Protein AF-A0A7K3A7A8-F1 (afdb_monomer_lite)

Structure (mmCIF, N/CA/C/O backbone):
data_AF-A0A7K3A7A8-F1
#
_entry.id   AF-A0A7K3A7A8-F1
#
loop_
_atom_site.group_PDB
_atom_site.id
_atom_site.type_symbol
_atom_site.label_atom_id
_atom_site.label_alt_id
_atom_site.label_comp_id
_atom_site.label_asym_id
_atom_site.label_entity_id
_atom_site.label_seq_id
_atom_site.pdbx_PDB_ins_code
_atom_site.Cartn_x
_atom_site.Cartn_y
_atom_site.Cartn_z
_atom_site.occupancy
_atom_site.B_iso_or_equiv
_atom_site.auth_seq_id
_atom_site.auth_comp_id
_atom_site.auth_asym_id
_atom_site.auth_atom_id
_atom_site.pdbx_PDB_model_num
ATOM 1 N N . MET A 1 1 ? 3.157 -10.653 17.074 1.00 52.12 1 MET A N 1
ATOM 2 C CA . MET A 1 1 ? 1.978 -11.209 17.778 1.00 52.12 1 MET A CA 1
ATOM 3 C C . MET A 1 1 ? 0.793 -10.351 17.377 1.00 52.12 1 MET A C 1
ATOM 5 O O . MET A 1 1 ? 0.991 -9.150 17.259 1.00 52.12 1 MET A O 1
ATOM 9 N N . ILE A 1 2 ? -0.364 -10.934 17.072 1.00 66.00 2 ILE A N 1
ATOM 10 C CA . ILE A 1 2 ? -1.489 -10.171 16.518 1.00 66.00 2 ILE A CA 1
ATOM 11 C C . ILE A 1 2 ? -2.223 -9.466 17.666 1.00 66.00 2 ILE A C 1
ATOM 13 O O . ILE A 1 2 ? -2.722 -10.133 18.568 1.00 66.00 2 ILE A O 1
ATOM 17 N N . GLU A 1 3 ? -2.231 -8.133 17.644 1.00 82.56 3 GLU A N 1
ATOM 18 C CA . GLU A 1 3 ? -2.955 -7.289 18.602 1.00 82.56 3 GLU A CA 1
ATOM 19 C C . GLU A 1 3 ? -4.467 -7.413 18.335 1.00 82.56 3 GLU A C 1
ATOM 21 O O . GLU A 1 3 ? -4.912 -7.191 17.205 1.00 82.56 3 GLU A O 1
ATOM 26 N N . LEU A 1 4 ? -5.249 -7.811 19.347 1.00 94.31 4 LEU A N 1
ATOM 27 C CA . LEU A 1 4 ? -6.712 -7.835 19.278 1.00 94.31 4 LEU A CA 1
ATOM 28 C C . LEU A 1 4 ? -7.270 -6.597 19.966 1.00 94.31 4 LEU A C 1
ATOM 30 O O . LEU A 1 4 ? -6.856 -6.257 21.073 1.00 94.31 4 LEU A O 1
ATOM 34 N N . LEU A 1 5 ? -8.229 -5.948 19.318 1.00 96.25 5 LEU A N 1
ATOM 35 C CA . LEU A 1 5 ? -8.792 -4.689 19.780 1.00 96.25 5 LEU A CA 1
ATOM 36 C C . LEU A 1 5 ? -10.313 -4.799 19.908 1.00 96.25 5 LEU A C 1
ATOM 38 O O . LEU A 1 5 ? -10.965 -5.431 19.079 1.00 96.25 5 LEU A O 1
ATOM 42 N N . HIS A 1 6 ? -10.889 -4.177 20.932 1.00 96.25 6 HIS A N 1
ATOM 43 C CA . HIS A 1 6 ? -12.340 -4.027 21.082 1.00 96.25 6 HIS A CA 1
ATOM 44 C C . HIS A 1 6 ? -12.687 -2.572 21.394 1.00 96.25 6 HIS A C 1
ATOM 46 O O . HIS A 1 6 ? -12.107 -1.989 22.307 1.00 96.25 6 HIS A O 1
ATOM 52 N N . ILE A 1 7 ? -13.620 -1.982 20.645 1.00 95.19 7 ILE A N 1
ATOM 53 C CA . ILE A 1 7 ? -14.083 -0.606 20.859 1.00 95.19 7 ILE A CA 1
ATOM 54 C C . ILE A 1 7 ? -15.443 -0.596 21.563 1.00 95.19 7 ILE A C 1
ATOM 56 O O . ILE A 1 7 ? -16.393 -1.237 21.112 1.00 95.19 7 ILE A O 1
ATOM 60 N N . THR A 1 8 ? -15.538 0.167 22.650 1.00 95.62 8 THR A N 1
ATOM 61 C CA . THR A 1 8 ? -16.733 0.261 23.503 1.00 95.62 8 THR A CA 1
ATOM 62 C C . THR A 1 8 ? -16.897 1.658 24.086 1.00 95.62 8 THR A C 1
ATOM 64 O O . THR A 1 8 ? -15.925 2.409 24.194 1.00 95.62 8 THR A O 1
ATOM 67 N N . GLU A 1 9 ? -18.102 1.987 24.550 1.00 94.75 9 GLU A N 1
ATOM 68 C CA . GLU A 1 9 ? -18.303 3.091 25.481 1.00 94.75 9 GLU A CA 1
ATOM 69 C C . GLU A 1 9 ? -17.488 2.889 26.772 1.00 94.75 9 GLU A C 1
ATOM 71 O O . GLU A 1 9 ? -17.462 1.800 27.355 1.00 94.75 9 GLU A O 1
ATOM 76 N N . ARG A 1 10 ? -16.855 3.964 27.247 1.00 94.12 10 ARG A N 1
ATOM 77 C CA . ARG A 1 10 ? -16.072 4.030 28.485 1.00 94.12 10 ARG A CA 1
ATOM 78 C C . ARG A 1 10 ? -16.881 3.586 29.695 1.00 94.12 10 ARG A C 1
ATOM 80 O O . ARG A 1 10 ? -16.380 2.817 30.502 1.00 94.12 10 ARG A O 1
ATOM 87 N N . SER A 1 11 ? -18.133 4.023 29.795 1.00 94.38 11 SER A N 1
ATOM 88 C CA . SER A 1 11 ? -19.020 3.672 30.910 1.00 94.38 11 SER A CA 1
ATOM 89 C C . SER A 1 11 ? -19.286 2.165 31.001 1.00 94.38 11 SER A C 1
ATOM 91 O O . SER A 1 11 ? -19.404 1.617 32.100 1.00 94.38 11 SER A O 1
ATOM 93 N N . LEU A 1 12 ? -19.343 1.471 29.858 1.00 95.81 12 LEU A N 1
ATOM 94 C CA . LEU A 1 12 ? -19.470 0.013 29.814 1.00 95.81 12 LEU A CA 1
ATOM 95 C C . LEU A 1 12 ? -18.172 -0.667 30.248 1.00 95.81 12 LEU A C 1
ATOM 97 O O . LEU A 1 12 ? -18.226 -1.670 30.958 1.00 95.81 12 LEU A O 1
ATOM 101 N N . TRP A 1 13 ? -17.017 -0.116 29.866 1.00 96.56 13 TRP A N 1
ATOM 102 C CA . TRP A 1 13 ? -15.729 -0.620 30.338 1.00 96.56 13 TRP A CA 1
ATOM 103 C C . TRP A 1 13 ? -15.561 -0.447 31.853 1.00 96.56 13 TRP A C 1
ATOM 105 O O . TRP A 1 13 ? -15.279 -1.421 32.539 1.00 96.56 13 TRP A O 1
ATOM 115 N N . GLU A 1 14 ? -15.830 0.740 32.395 1.00 95.25 14 GLU A N 1
ATOM 116 C CA . GLU A 1 14 ? -15.760 1.009 33.841 1.00 95.25 14 GLU A CA 1
ATOM 117 C C . GLU A 1 14 ? -16.701 0.085 34.638 1.00 95.25 14 GLU A C 1
ATOM 119 O O . GLU A 1 14 ? -16.358 -0.414 35.711 1.00 95.25 14 GLU A O 1
ATOM 124 N N . SER A 1 15 ? -17.880 -0.216 34.081 1.00 94.62 15 SER A N 1
ATOM 125 C CA . SER A 1 15 ? -18.812 -1.191 34.665 1.00 94.62 15 SER A CA 1
ATOM 126 C C . SER A 1 15 ? -18.251 -2.618 34.637 1.00 94.62 15 SER A C 1
ATOM 128 O O . SER A 1 15 ? -18.420 -3.374 35.596 1.00 94.62 15 SER A O 1
ATOM 130 N N . ALA A 1 16 ? -17.567 -2.996 33.554 1.00 95.81 16 ALA A N 1
ATOM 131 C CA . ALA A 1 16 ? -16.919 -4.295 33.433 1.00 95.81 16 ALA A CA 1
ATOM 132 C C . ALA A 1 16 ? -15.730 -4.441 34.386 1.00 95.81 16 ALA A C 1
ATOM 134 O O . ALA A 1 16 ? -15.577 -5.508 34.976 1.00 95.81 16 ALA A O 1
ATOM 135 N N . GLU A 1 17 ? -14.938 -3.386 34.603 1.00 95.69 17 GLU A N 1
ATOM 136 C CA . GLU A 1 17 ? -13.848 -3.379 35.589 1.00 95.69 17 GLU A CA 1
ATOM 137 C C . GLU A 1 17 ? -14.359 -3.721 36.991 1.00 95.69 17 GLU A C 1
ATOM 139 O O . GLU A 1 17 ? -13.764 -4.550 37.681 1.00 95.69 17 GLU A O 1
ATOM 144 N N . ALA A 1 18 ? -15.510 -3.166 37.381 1.00 92.31 18 ALA A N 1
ATOM 145 C CA . ALA A 1 18 ? -16.154 -3.495 38.650 1.00 92.31 18 ALA A CA 1
ATOM 146 C C . ALA A 1 18 ? -16.687 -4.943 38.701 1.00 92.31 18 ALA A C 1
ATOM 148 O O . ALA A 1 18 ? -16.687 -5.563 39.765 1.00 92.31 18 ALA A O 1
ATOM 149 N N . ALA A 1 19 ? -17.136 -5.490 37.567 1.00 94.12 19 ALA A N 1
ATOM 150 C CA . ALA A 1 19 ? -17.685 -6.845 37.463 1.00 94.12 19 ALA A CA 1
ATOM 151 C C . ALA A 1 19 ? -16.623 -7.942 37.223 1.00 94.12 19 ALA A C 1
ATOM 153 O O . ALA A 1 19 ? -16.925 -9.129 37.341 1.00 94.12 19 ALA A O 1
ATOM 154 N N . GLY A 1 20 ? -15.398 -7.569 36.844 1.00 95.56 20 GLY A N 1
ATOM 155 C CA . GLY A 1 20 ? -14.305 -8.473 36.467 1.00 95.56 20 GLY A CA 1
ATOM 156 C C . GLY A 1 20 ? -14.408 -9.071 35.055 1.00 95.56 20 GLY A C 1
ATOM 157 O O . GLY A 1 20 ? -13.450 -9.684 34.579 1.00 95.56 20 GLY A O 1
ATOM 158 N N . THR A 1 21 ? -15.532 -8.882 34.358 1.00 95.88 21 THR A N 1
ATOM 159 C CA . THR A 1 21 ? -15.747 -9.364 32.985 1.00 95.88 21 THR A CA 1
ATOM 160 C C . THR A 1 21 ? -16.565 -8.370 32.165 1.00 95.88 21 THR A C 1
ATOM 162 O O . THR A 1 21 ? -17.446 -7.690 32.689 1.00 95.88 21 THR A O 1
ATOM 165 N N . TYR A 1 22 ? -16.290 -8.309 30.863 1.00 96.56 22 TYR A N 1
ATOM 166 C CA . TYR A 1 22 ? -17.012 -7.506 29.882 1.00 96.56 22 TYR A CA 1
ATOM 167 C C . TYR A 1 22 ? -17.886 -8.416 29.004 1.00 96.56 22 TYR A C 1
ATOM 169 O O . TYR A 1 22 ? -17.403 -9.395 28.432 1.00 96.56 22 TYR A O 1
ATOM 177 N N . ALA A 1 23 ? -19.182 -8.106 28.906 1.00 94.62 23 ALA A N 1
ATOM 178 C CA . ALA A 1 23 ? -20.192 -8.992 28.311 1.00 94.62 23 ALA A CA 1
ATOM 179 C C . ALA A 1 23 ? -21.044 -8.325 27.216 1.00 94.62 23 ALA A C 1
ATOM 181 O O . ALA A 1 23 ? -22.148 -8.789 26.922 1.00 94.62 23 ALA A O 1
ATOM 182 N N . MET A 1 24 ? -20.556 -7.247 26.601 1.00 96.12 24 MET A N 1
ATOM 183 C CA . MET A 1 24 ? -21.193 -6.671 25.413 1.00 96.12 24 MET A CA 1
ATOM 184 C C . MET A 1 24 ? -20.564 -7.242 24.146 1.00 96.12 24 MET A C 1
ATOM 186 O O . MET A 1 24 ? -19.414 -7.670 24.160 1.00 96.12 24 MET A O 1
ATOM 190 N N . SER A 1 25 ? -21.326 -7.265 23.056 1.00 92.31 25 SER A N 1
ATOM 191 C CA . SER A 1 25 ? -20.865 -7.780 21.767 1.00 92.31 25 SER A CA 1
ATOM 192 C C . SER A 1 25 ? -20.468 -6.660 20.811 1.00 92.31 25 SER A C 1
ATOM 194 O O . SER A 1 25 ? -19.320 -6.575 20.377 1.00 92.31 25 SER A O 1
ATOM 196 N N . THR A 1 26 ? -21.434 -5.793 20.522 1.00 89.94 26 THR A N 1
ATOM 197 C CA . THR A 1 26 ? -21.336 -4.594 19.685 1.00 89.94 26 THR A CA 1
ATOM 198 C C . THR A 1 26 ? -22.162 -3.492 20.347 1.00 89.94 26 THR A C 1
ATOM 200 O O . THR A 1 26 ? -22.896 -3.768 21.301 1.00 89.94 26 THR A O 1
ATOM 203 N N . ARG A 1 27 ? -22.127 -2.259 19.824 1.00 91.81 27 ARG A N 1
ATOM 204 C CA . ARG A 1 27 ? -22.924 -1.155 20.381 1.00 91.81 27 ARG A CA 1
ATOM 205 C C . ARG A 1 27 ? -24.394 -1.554 20.559 1.00 91.81 27 ARG A C 1
ATOM 207 O O . ARG A 1 27 ? -25.046 -1.994 19.612 1.00 91.81 27 ARG A O 1
ATOM 214 N N . GLY A 1 28 ? -24.894 -1.430 21.788 1.00 91.38 28 GLY A N 1
ATOM 215 C CA . GLY A 1 28 ? -26.284 -1.726 22.147 1.00 91.38 28 GLY A CA 1
ATOM 216 C C . GLY A 1 28 ? -26.698 -3.204 22.133 1.00 91.38 28 GLY A C 1
ATOM 217 O O . GLY A 1 28 ? -27.883 -3.467 22.304 1.00 91.38 28 GLY A O 1
ATOM 218 N N . LYS A 1 29 ? -25.776 -4.160 21.938 1.00 94.44 29 LYS A N 1
ATOM 219 C CA . LYS A 1 29 ? -26.072 -5.603 21.978 1.00 94.44 29 LYS A CA 1
ATOM 220 C C . LYS A 1 29 ? -25.145 -6.345 22.926 1.00 94.44 29 LYS A C 1
ATOM 222 O O . LYS A 1 29 ? -23.930 -6.150 22.920 1.00 94.44 29 LYS A O 1
ATOM 227 N N . THR A 1 30 ? -25.715 -7.247 23.705 1.00 96.12 30 THR A N 1
ATOM 228 C CA . THR A 1 30 ? -24.992 -8.083 24.665 1.00 96.12 30 THR A CA 1
ATOM 229 C C . THR A 1 30 ? -24.383 -9.322 24.006 1.00 96.12 30 THR A C 1
ATOM 231 O O . THR A 1 30 ? -24.806 -9.768 22.936 1.00 96.12 30 THR A O 1
ATOM 234 N N . LEU A 1 31 ? -23.411 -9.932 24.685 1.00 94.75 31 LEU A N 1
ATOM 235 C CA . LEU A 1 31 ? -22.867 -11.243 24.332 1.00 94.75 31 LEU A CA 1
ATOM 236 C C . LEU A 1 31 ? -23.966 -12.312 24.249 1.00 94.75 31 LEU A C 1
ATOM 238 O O . LEU A 1 31 ? -23.903 -13.180 23.388 1.00 94.75 31 LEU A O 1
ATOM 242 N N . GLN A 1 32 ? -24.981 -12.250 25.113 1.00 94.69 32 GLN A N 1
ATOM 243 C CA . GLN A 1 32 ? -26.072 -13.226 25.120 1.00 94.69 32 GLN A CA 1
ATOM 244 C C . GLN A 1 32 ? -26.948 -13.134 23.862 1.00 94.69 32 GLN A C 1
ATOM 246 O O . GLN A 1 32 ? -27.440 -14.153 23.385 1.00 94.69 32 GLN A O 1
ATOM 251 N N . GLU A 1 33 ? -27.127 -11.932 23.315 1.00 94.81 33 GLU A N 1
ATOM 252 C CA . GLU A 1 33 ? -27.936 -11.709 22.113 1.00 94.81 33 GLU A CA 1
ATOM 253 C C . GLU A 1 33 ? -27.207 -12.096 20.821 1.00 94.81 33 GLU A C 1
ATOM 255 O O . GLU A 1 33 ? -27.851 -12.524 19.866 1.00 94.81 33 GLU A O 1
ATOM 260 N N . VAL A 1 34 ? -25.879 -11.935 20.774 1.00 94.25 34 VAL A N 1
ATOM 261 C CA . VAL A 1 34 ? -25.078 -12.145 19.552 1.00 94.25 34 VAL A CA 1
ATOM 262 C C . VAL A 1 34 ? -24.328 -13.481 19.554 1.00 94.25 34 VAL A C 1
ATOM 264 O O . VAL A 1 34 ? -24.140 -14.085 18.502 1.00 94.25 34 VAL A O 1
ATOM 267 N N . GLY A 1 35 ? -23.912 -13.966 20.725 1.00 94.38 35 GLY A N 1
ATOM 268 C CA . GLY A 1 35 ? -23.165 -15.215 20.909 1.00 94.38 35 GLY A CA 1
ATOM 269 C C . GLY A 1 35 ? -21.639 -15.066 20.957 1.00 94.38 35 GLY A C 1
ATOM 270 O O . GLY A 1 35 ? -20.956 -16.019 21.330 1.00 94.38 35 GLY A O 1
ATOM 271 N N . PHE A 1 36 ? -21.095 -13.890 20.632 1.00 95.00 36 PHE A N 1
ATOM 272 C CA . PHE A 1 36 ? -19.662 -13.581 20.734 1.0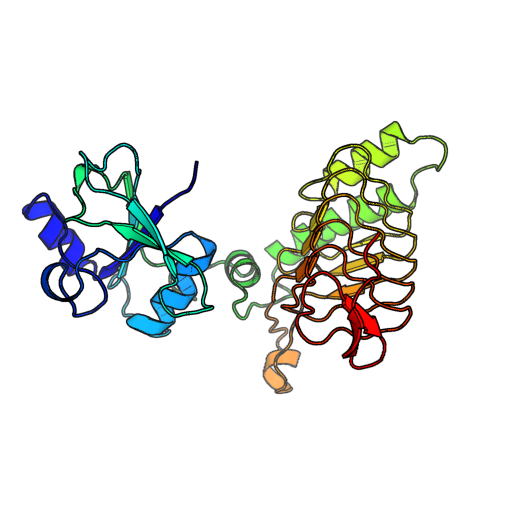0 95.00 36 PHE A CA 1
ATOM 273 C C . PHE A 1 36 ? -19.407 -12.092 21.017 1.00 95.00 36 PHE A C 1
ATOM 275 O O . PHE A 1 36 ? -20.269 -11.259 20.746 1.00 95.00 36 PHE A O 1
ATOM 282 N N . VAL A 1 37 ? -18.220 -11.743 21.523 1.00 95.44 37 VAL A N 1
ATOM 283 C CA . VAL A 1 37 ? -17.711 -10.360 21.564 1.00 95.44 37 VAL A CA 1
ATOM 284 C C . VAL A 1 37 ? -16.971 -10.066 20.267 1.00 95.44 37 VAL A C 1
ATOM 286 O O . VAL A 1 37 ? -16.082 -10.829 19.879 1.00 95.44 37 VAL A O 1
ATOM 289 N N . HIS A 1 38 ? -17.347 -8.988 19.578 1.00 94.94 38 HIS A N 1
ATOM 290 C CA . HIS A 1 38 ? -16.720 -8.628 18.312 1.00 94.94 38 HIS A CA 1
ATOM 291 C C . HIS A 1 38 ? -15.409 -7.881 18.552 1.00 94.94 38 HIS A C 1
ATOM 293 O O . HIS A 1 38 ? -15.393 -6.860 19.234 1.00 94.94 38 HIS A O 1
ATOM 299 N N . CYS A 1 39 ? -14.315 -8.362 17.976 1.00 95.62 39 CYS A N 1
ATOM 300 C CA . CYS A 1 39 ? -13.019 -7.702 18.019 1.00 95.62 39 CYS A CA 1
ATOM 301 C C . CYS A 1 39 ? -12.556 -7.311 16.620 1.00 95.62 39 CYS A C 1
ATOM 303 O O . CYS A 1 39 ? -13.146 -7.661 15.603 1.00 95.62 39 CYS A O 1
ATOM 305 N N . SER A 1 40 ? -11.463 -6.566 16.576 1.00 94.81 40 SER A N 1
ATOM 306 C CA . SER A 1 40 ? -10.876 -6.035 15.359 1.00 94.81 40 SER A CA 1
ATOM 307 C C . SER A 1 40 ? -9.358 -6.147 15.419 1.00 94.81 40 SER A C 1
ATOM 309 O O . SER A 1 40 ? -8.753 -6.060 16.489 1.00 94.81 40 SER A O 1
ATOM 311 N N . PHE A 1 41 ? -8.732 -6.305 14.259 1.00 91.56 41 PHE A N 1
ATOM 312 C CA . PHE A 1 41 ? -7.313 -6.004 14.090 1.00 91.56 41 PHE A CA 1
ATOM 313 C C . PHE A 1 41 ? -7.095 -4.485 13.977 1.00 91.56 41 PHE A C 1
ATOM 315 O O . PHE A 1 41 ? -8.041 -3.765 13.652 1.00 91.56 41 PHE A O 1
ATOM 322 N N . PRO A 1 42 ? -5.864 -3.970 14.168 1.00 85.94 42 PRO A N 1
ATOM 323 C CA . PRO A 1 42 ? -5.583 -2.530 14.106 1.00 85.94 42 PRO A CA 1
ATOM 324 C C . PRO A 1 42 ? -6.136 -1.803 12.872 1.00 85.94 42 PRO A C 1
ATOM 326 O O . PRO A 1 42 ? -6.711 -0.727 13.005 1.00 85.94 42 PRO A O 1
ATOM 329 N N . HIS A 1 43 ? -6.046 -2.411 11.686 1.00 79.38 43 HIS A N 1
ATOM 330 C CA . HIS A 1 43 ? -6.547 -1.823 10.437 1.00 79.38 43 HIS A CA 1
ATOM 331 C C . HIS A 1 43 ? -8.085 -1.800 10.322 1.00 79.38 43 HIS A C 1
ATOM 333 O O . HIS A 1 43 ? -8.619 -1.057 9.507 1.00 79.38 43 HIS A O 1
ATOM 339 N N . GLN A 1 44 ? -8.797 -2.584 11.138 1.00 87.44 44 GLN A N 1
ATOM 340 C CA . GLN A 1 44 ? -10.253 -2.763 11.067 1.00 87.44 44 GLN A CA 1
ATOM 341 C C . GLN A 1 44 ? -11.027 -1.822 11.992 1.00 87.44 44 GLN A C 1
ATOM 343 O O . GLN A 1 44 ? -12.146 -1.418 11.676 1.00 87.44 44 GLN A O 1
ATOM 348 N N . VAL A 1 45 ? -10.443 -1.472 13.145 1.00 88.50 45 VAL A N 1
ATOM 349 C CA . VAL A 1 45 ? -11.147 -0.781 14.240 1.00 88.50 45 VAL A CA 1
ATOM 350 C C . VAL A 1 45 ? -11.844 0.492 13.767 1.00 88.50 45 VAL A C 1
ATOM 352 O O . VAL A 1 45 ? -12.946 0.785 14.218 1.00 88.50 45 VAL A O 1
ATOM 355 N N . ARG A 1 46 ? -11.226 1.259 12.861 1.00 81.50 46 ARG A N 1
ATOM 356 C CA . ARG A 1 46 ? -11.781 2.538 12.400 1.00 81.50 46 ARG A CA 1
ATOM 357 C C . ARG A 1 46 ? -13.099 2.366 11.652 1.00 81.50 46 ARG A C 1
ATOM 359 O O . ARG A 1 46 ? -14.066 3.036 12.000 1.00 81.50 46 ARG A O 1
ATOM 366 N N . ALA A 1 47 ? -13.151 1.449 10.688 1.00 81.06 47 ALA A N 1
ATOM 367 C CA . ALA A 1 47 ? -14.372 1.177 9.937 1.00 81.06 47 ALA A CA 1
ATOM 368 C C . ALA A 1 47 ? -15.498 0.687 10.864 1.00 81.06 47 ALA A C 1
ATOM 370 O O . ALA A 1 47 ? -16.647 1.105 10.728 1.00 81.06 47 ALA A O 1
ATOM 371 N N . VAL A 1 48 ? -15.161 -0.141 11.860 1.00 87.88 48 VAL A N 1
ATOM 372 C CA . VAL A 1 48 ? -16.112 -0.609 12.884 1.00 87.88 48 VAL A CA 1
ATOM 373 C C . VAL A 1 48 ? -16.592 0.544 13.769 1.00 87.88 48 VAL A C 1
ATOM 375 O O . VAL A 1 48 ? -17.784 0.644 14.059 1.00 87.88 48 VAL A O 1
ATOM 378 N N . ALA A 1 49 ? -15.684 1.434 14.176 1.00 87.75 49 ALA A N 1
ATOM 379 C CA . ALA A 1 49 ? -16.008 2.600 14.984 1.00 87.75 49 ALA A CA 1
ATOM 380 C C . ALA A 1 49 ? -16.992 3.529 14.264 1.00 87.75 49 ALA A C 1
ATOM 382 O O . ALA A 1 49 ? -18.012 3.898 14.837 1.00 87.75 49 ALA A O 1
ATOM 383 N N . GLU A 1 50 ? -16.731 3.842 12.995 1.00 84.25 50 GLU A N 1
ATOM 384 C CA . GLU A 1 50 ? -17.616 4.674 12.175 1.00 84.25 50 GLU A CA 1
ATOM 385 C C . GLU A 1 50 ? -18.984 4.021 11.965 1.00 84.25 50 GLU A C 1
ATOM 387 O O . GLU A 1 50 ? -20.011 4.691 12.075 1.00 84.25 50 GLU A O 1
ATOM 392 N N . LEU A 1 51 ? -19.010 2.707 11.722 1.00 86.25 51 LEU A N 1
ATOM 393 C CA . LEU A 1 51 ? -20.243 1.954 11.509 1.00 86.25 51 LEU A CA 1
ATOM 394 C C . LEU A 1 51 ? -21.140 1.923 12.755 1.00 86.25 51 LEU A C 1
ATOM 396 O O . LEU A 1 51 ? -22.356 2.066 12.642 1.00 86.25 51 LEU A O 1
ATOM 400 N N . LEU A 1 52 ? -20.557 1.690 13.934 1.00 88.62 52 LEU A N 1
ATOM 401 C CA . LEU A 1 52 ? -21.312 1.480 15.173 1.00 88.62 52 LEU A CA 1
ATOM 402 C C . LEU A 1 52 ? -21.533 2.772 15.963 1.00 88.62 52 LEU A C 1
ATOM 404 O O . LEU A 1 52 ? -22.584 2.951 16.584 1.00 88.62 52 LEU A O 1
ATOM 408 N N . TYR A 1 53 ? -20.545 3.663 15.963 1.00 86.56 53 TYR A N 1
ATOM 409 C CA . TYR A 1 53 ? -20.523 4.851 16.812 1.00 86.56 53 TYR A CA 1
ATOM 410 C C . TYR A 1 53 ? -20.656 6.170 16.047 1.00 86.56 53 TYR A C 1
ATOM 412 O O . TYR A 1 53 ? -20.959 7.189 16.666 1.00 86.56 53 TYR A O 1
ATOM 420 N N . GLY A 1 54 ? -20.530 6.147 14.718 1.00 81.38 54 GLY A N 1
ATOM 421 C CA . GLY A 1 54 ? -20.511 7.342 13.880 1.00 81.38 54 GLY A CA 1
ATOM 422 C C . GLY A 1 54 ? -19.120 7.973 13.788 1.00 81.38 54 GLY A C 1
ATOM 423 O O . GLY A 1 54 ? -18.136 7.456 14.313 1.00 81.38 54 GLY A O 1
ATOM 424 N N . THR A 1 55 ? -19.028 9.103 13.088 1.00 70.12 55 THR A N 1
ATOM 425 C CA . THR A 1 55 ? -17.749 9.769 12.778 1.00 70.12 55 THR A CA 1
ATOM 426 C C . THR A 1 55 ? -17.271 10.747 13.854 1.00 70.12 55 THR A C 1
ATOM 428 O O . THR A 1 55 ? -16.121 11.174 13.799 1.00 70.12 55 THR A O 1
ATOM 431 N N . ASP A 1 56 ? -18.134 11.119 14.805 1.00 68.44 56 ASP A N 1
ATOM 432 C CA . ASP A 1 56 ? -17.854 12.138 15.830 1.00 68.44 56 ASP A CA 1
ATOM 433 C C . ASP A 1 56 ? -18.486 11.767 17.191 1.00 68.44 56 ASP A C 1
ATOM 435 O O . ASP A 1 56 ? -19.486 12.359 17.605 1.00 68.44 56 ASP A O 1
ATOM 439 N N . PRO A 1 57 ? -17.986 10.710 17.861 1.00 74.75 57 PRO A N 1
ATOM 440 C CA . PRO A 1 57 ? -18.431 10.359 19.208 1.00 74.75 57 PRO A CA 1
ATOM 441 C C . PRO A 1 57 ? -18.024 11.441 20.218 1.00 74.75 57 PRO A C 1
ATOM 443 O O . PRO A 1 57 ? -17.009 12.120 20.045 1.00 74.75 57 PRO A O 1
ATOM 446 N N . ALA A 1 58 ? -18.785 11.586 21.307 1.00 73.31 58 ALA A N 1
ATOM 447 C CA . ALA A 1 58 ? -18.515 12.623 22.295 1.00 73.31 58 ALA A CA 1
ATOM 448 C C . ALA A 1 58 ? -17.125 12.431 22.948 1.00 73.31 58 ALA A C 1
ATOM 450 O O . ALA A 1 58 ? -16.664 11.297 23.129 1.00 73.31 58 ALA A O 1
ATOM 451 N N . PRO A 1 59 ? -16.428 13.516 23.342 1.00 66.00 59 PRO A N 1
ATOM 452 C CA . PRO A 1 59 ? -15.094 13.412 23.927 1.00 66.00 59 PRO A CA 1
ATOM 453 C C . PRO A 1 59 ? -15.057 12.484 25.145 1.00 66.00 59 PRO A C 1
ATOM 455 O O . PRO A 1 59 ? -15.826 12.644 26.091 1.00 66.00 59 PRO A O 1
ATOM 458 N N . GLY A 1 60 ? -14.142 11.512 25.120 1.00 74.00 60 GLY A N 1
ATOM 459 C CA . GLY A 1 60 ? -13.978 10.533 26.196 1.00 74.00 60 GLY A CA 1
ATOM 460 C C . GLY A 1 60 ? -15.062 9.451 26.262 1.00 74.00 60 GLY A C 1
ATOM 461 O O . GLY A 1 60 ? -14.943 8.570 27.114 1.00 74.00 60 GLY A O 1
ATOM 462 N N . GLU A 1 61 ? -16.060 9.477 25.369 1.00 85.88 61 GLU A N 1
ATOM 463 C CA . GLU A 1 61 ? -17.156 8.501 25.325 1.00 85.88 61 GLU A CA 1
ATOM 464 C C . GLU A 1 61 ? -16.649 7.097 25.014 1.00 85.88 61 GLU A C 1
ATOM 466 O O . GLU A 1 61 ? -17.129 6.149 25.624 1.00 85.88 61 GLU A O 1
ATOM 471 N N . LEU A 1 62 ? -15.679 6.952 24.104 1.00 91.94 62 LEU A N 1
ATOM 472 C CA . LEU A 1 62 ? -15.197 5.651 23.639 1.00 91.94 62 LEU A CA 1
ATOM 473 C C . LEU A 1 62 ? -13.779 5.336 24.122 1.00 91.94 62 LEU A C 1
ATOM 475 O O . LEU A 1 62 ? -12.915 6.211 24.253 1.00 91.94 62 LEU A O 1
ATOM 479 N N . VAL A 1 63 ? -13.532 4.045 24.325 1.00 94.25 63 VAL A N 1
ATOM 480 C CA . VAL A 1 63 ? -12.215 3.472 24.609 1.00 94.25 63 VAL A CA 1
ATOM 481 C C . VAL A 1 63 ? -11.926 2.302 23.682 1.00 94.25 63 VAL A C 1
ATOM 483 O O . VAL A 1 63 ? -12.834 1.598 23.234 1.00 94.25 63 VAL A O 1
ATOM 486 N N . LEU A 1 64 ? -10.640 2.093 23.418 1.00 94.38 64 LEU A N 1
ATOM 487 C CA . LEU A 1 64 ? -10.126 0.946 22.694 1.00 94.38 64 LEU A CA 1
ATOM 488 C C . LEU A 1 64 ? -9.378 0.031 23.665 1.00 94.38 64 LEU A C 1
ATOM 490 O O . LEU A 1 64 ? -8.346 0.405 24.223 1.00 94.38 64 LEU A O 1
ATOM 494 N N . LEU A 1 65 ? -9.921 -1.163 23.867 1.00 96.44 65 LEU A N 1
ATOM 495 C CA . LEU A 1 65 ? -9.357 -2.189 24.733 1.00 96.44 65 LEU A CA 1
ATOM 496 C C . LEU A 1 65 ? -8.334 -2.999 23.941 1.00 96.44 65 LEU A C 1
ATOM 498 O O . LEU A 1 65 ? -8.683 -3.601 22.924 1.00 96.44 65 LEU A O 1
ATOM 502 N N . VAL A 1 66 ? -7.093 -3.027 24.415 1.00 96.19 66 VAL A N 1
ATOM 503 C CA . VAL A 1 66 ? -6.021 -3.854 23.855 1.00 96.19 66 VAL A CA 1
ATOM 504 C C . VAL A 1 66 ? -6.006 -5.181 24.591 1.00 96.19 66 VAL A C 1
ATOM 506 O O . VAL A 1 66 ? -5.760 -5.225 25.796 1.00 96.19 66 VAL A O 1
ATOM 509 N N . ILE A 1 67 ? -6.296 -6.258 23.871 1.00 96.25 67 ILE A N 1
ATOM 510 C CA . ILE A 1 67 ? -6.512 -7.590 24.431 1.00 96.25 67 ILE A CA 1
ATOM 511 C C . ILE A 1 67 ? -5.289 -8.455 24.135 1.00 96.25 67 ILE A C 1
ATOM 513 O O . ILE A 1 67 ? -4.899 -8.615 22.976 1.00 96.25 67 ILE A O 1
ATOM 517 N N . ASP A 1 68 ? -4.724 -9.071 25.174 1.00 93.69 68 ASP A N 1
ATOM 518 C CA . ASP A 1 68 ? -3.724 -10.128 25.029 1.00 93.69 68 ASP A CA 1
ATOM 519 C C . ASP A 1 68 ? -4.425 -11.492 24.913 1.00 93.69 68 ASP A C 1
ATOM 521 O O . ASP A 1 68 ? -4.966 -11.990 25.909 1.00 93.69 68 ASP A O 1
ATOM 525 N N . PRO A 1 69 ? -4.385 -12.156 23.740 1.00 91.44 69 PRO A N 1
ATOM 526 C CA . PRO A 1 69 ? -5.072 -13.431 23.537 1.00 91.44 69 PRO A CA 1
ATOM 527 C C . PRO A 1 69 ? -4.613 -14.542 24.491 1.00 91.44 69 PRO A C 1
ATOM 529 O O . PRO A 1 69 ? -5.339 -15.507 24.715 1.00 91.44 69 PRO A O 1
ATOM 532 N N . ARG A 1 70 ? -3.411 -14.427 25.073 1.00 91.31 70 ARG A N 1
ATOM 533 C CA . ARG A 1 70 ? -2.847 -15.420 26.004 1.00 91.31 70 ARG A CA 1
ATOM 534 C C . ARG A 1 70 ? -3.469 -15.347 27.398 1.00 91.31 70 ARG A C 1
ATOM 536 O O . ARG A 1 70 ? -3.284 -16.270 28.184 1.00 91.31 70 ARG A O 1
ATOM 543 N N . ARG A 1 71 ? -4.176 -14.256 27.709 1.00 93.44 71 ARG A N 1
ATOM 544 C CA . ARG A 1 71 ? -4.789 -13.972 29.018 1.00 93.44 71 ARG A CA 1
ATOM 545 C C . ARG A 1 71 ? -6.309 -14.168 29.012 1.00 93.44 71 ARG A C 1
ATOM 547 O O . ARG A 1 71 ? -6.987 -13.724 29.926 1.00 93.44 71 ARG A O 1
ATOM 554 N N . LEU A 1 72 ? -6.843 -14.815 27.976 1.00 92.56 72 LEU A N 1
ATOM 555 C CA . LEU A 1 72 ? -8.279 -15.022 27.783 1.00 92.56 72 LEU A CA 1
ATOM 556 C C . LEU A 1 72 ? -8.873 -16.180 28.597 1.00 92.56 72 LEU A C 1
ATOM 558 O O . LEU A 1 72 ? -10.046 -1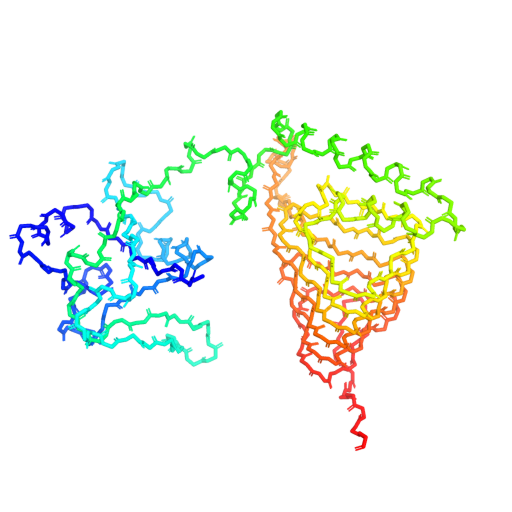6.484 28.424 1.00 92.56 72 LEU A O 1
ATOM 562 N N . ASP A 1 73 ? -8.093 -16.834 29.461 1.00 85.75 73 ASP A N 1
ATOM 563 C CA . ASP A 1 73 ? -8.569 -17.831 30.432 1.00 85.75 73 ASP A CA 1
ATOM 564 C C . ASP A 1 73 ? -9.514 -18.904 29.842 1.00 85.75 73 ASP A C 1
ATOM 566 O O . ASP A 1 73 ? -10.508 -19.305 30.443 1.00 85.75 73 ASP A O 1
ATOM 570 N N . GLY A 1 74 ? -9.197 -19.389 28.635 1.00 88.06 74 GLY A N 1
ATOM 571 C CA . GLY A 1 74 ? -9.961 -20.436 27.947 1.00 88.06 74 GLY A CA 1
ATOM 572 C C . GLY A 1 74 ? -11.116 -19.944 27.069 1.00 88.06 74 GLY A C 1
ATOM 573 O O . GLY A 1 74 ? -11.779 -20.774 26.447 1.00 88.06 74 GLY A O 1
ATOM 574 N N . VAL A 1 75 ? -11.339 -18.629 26.958 1.00 94.19 75 VAL A N 1
ATOM 575 C CA . VAL A 1 75 ? -12.302 -18.049 26.010 1.00 94.19 75 VAL A CA 1
ATOM 576 C C . VAL A 1 75 ? -11.797 -18.252 24.571 1.00 94.19 75 VAL A C 1
ATOM 578 O O . VAL A 1 75 ? -10.731 -17.737 24.220 1.00 94.19 75 VAL A O 1
ATOM 581 N N . PRO A 1 76 ? -12.525 -18.992 23.709 1.00 95.25 76 PRO A N 1
ATOM 582 C CA . PRO A 1 76 ? -12.076 -19.259 22.346 1.00 95.25 76 PRO A CA 1
ATOM 583 C C . PRO A 1 76 ? -12.128 -18.008 21.466 1.00 95.25 76 PRO A C 1
ATOM 585 O O . PRO A 1 76 ? -13.137 -17.304 21.449 1.00 95.25 76 PRO A O 1
ATOM 588 N N . VAL A 1 77 ? -11.084 -17.798 20.661 1.00 94.75 77 VAL A N 1
ATOM 589 C CA . VAL A 1 77 ? -11.045 -16.769 19.610 1.00 94.75 77 VAL A CA 1
ATOM 590 C C . VAL A 1 77 ? -11.143 -17.435 18.243 1.00 94.75 77 VAL A C 1
ATOM 592 O O . VAL A 1 77 ? -10.398 -18.376 17.964 1.00 94.75 77 VAL A O 1
ATOM 595 N N . ARG A 1 78 ? -12.026 -16.944 17.371 1.00 94.75 78 ARG A N 1
ATOM 596 C CA . ARG A 1 78 ? -12.099 -17.382 15.967 1.00 94.75 78 ARG A CA 1
ATOM 597 C C . ARG A 1 78 ? -12.069 -16.183 15.037 1.00 94.75 78 ARG A C 1
ATOM 599 O O . ARG A 1 78 ? -12.653 -15.157 15.351 1.00 94.75 78 ARG A O 1
ATOM 606 N N . VAL A 1 79 ? -11.390 -16.322 13.903 1.00 93.12 79 VAL A N 1
ATOM 607 C CA . VAL A 1 79 ? -11.321 -15.284 12.866 1.00 93.12 79 VAL A CA 1
ATOM 608 C C . VAL A 1 79 ? -12.239 -15.702 11.727 1.00 93.12 79 VAL A C 1
ATOM 610 O O . VAL A 1 79 ? -11.943 -16.665 11.018 1.00 93.12 79 VAL A O 1
ATOM 613 N N . GLU A 1 80 ? -13.371 -15.031 11.567 1.00 91.62 80 GLU A N 1
ATOM 614 C CA . GLU A 1 80 ? -14.483 -15.484 10.720 1.00 91.62 80 GLU A CA 1
ATOM 615 C C . GLU A 1 80 ? -15.073 -14.313 9.929 1.00 91.62 80 GLU A C 1
ATOM 617 O O . GLU A 1 80 ? -14.933 -13.155 10.314 1.00 91.62 80 GLU A O 1
ATOM 622 N N . GLU A 1 81 ? -15.706 -14.606 8.795 1.00 83.44 81 GLU A N 1
ATOM 623 C CA . GLU A 1 81 ? -16.396 -13.589 7.998 1.00 83.44 81 GLU A CA 1
ATOM 624 C C . GLU A 1 81 ? -17.642 -13.106 8.749 1.00 83.44 81 GLU A C 1
ATOM 626 O O . GLU A 1 81 ? -18.497 -13.909 9.121 1.00 83.44 81 GLU A O 1
ATOM 631 N N . ALA A 1 82 ? -17.765 -11.793 8.961 1.00 67.31 82 ALA A N 1
ATOM 632 C CA . ALA A 1 82 ? -18.974 -11.221 9.563 1.00 67.31 82 ALA A CA 1
ATOM 633 C C . ALA A 1 82 ? -20.184 -11.289 8.605 1.00 67.31 82 ALA A C 1
ATOM 635 O O . ALA A 1 82 ? -21.335 -11.318 9.037 1.00 67.31 82 ALA A O 1
ATOM 636 N N . VAL A 1 83 ? -19.912 -11.330 7.299 1.00 69.88 83 VAL A N 1
ATOM 637 C CA . VAL A 1 83 ? -20.870 -11.474 6.195 1.00 69.88 83 VAL A CA 1
ATOM 638 C C . VAL A 1 83 ? -20.206 -12.268 5.066 1.00 69.88 83 VAL A C 1
ATOM 640 O O . VAL A 1 83 ? -19.011 -12.070 4.850 1.00 69.88 83 VAL A O 1
ATOM 643 N N . PRO A 1 84 ? -20.938 -13.126 4.327 1.00 69.94 84 PRO A N 1
ATOM 644 C CA . PRO A 1 84 ? -20.354 -13.947 3.265 1.00 69.94 84 PRO A CA 1
ATOM 645 C C . PRO A 1 84 ? -19.586 -13.121 2.226 1.00 69.94 84 PRO A C 1
ATOM 647 O O . PRO A 1 84 ? -20.151 -12.205 1.624 1.00 69.94 84 PRO A O 1
ATOM 650 N N . GLY A 1 85 ? -18.314 -13.458 2.006 1.00 72.94 85 GLY A N 1
ATOM 651 C CA . GLY A 1 85 ? -17.423 -12.749 1.080 1.00 72.94 85 GLY A CA 1
ATOM 652 C C . GLY A 1 85 ? -16.895 -11.408 1.604 1.00 72.94 85 GLY A C 1
ATOM 653 O O . GLY A 1 85 ? -16.325 -10.636 0.835 1.00 72.94 85 GLY A O 1
ATOM 654 N N . GLY A 1 86 ? -17.112 -11.114 2.887 1.00 76.31 86 GLY A N 1
ATOM 655 C CA . GLY A 1 86 ? -16.591 -9.936 3.569 1.00 76.31 86 GLY A CA 1
ATOM 656 C C . GLY A 1 86 ? -15.237 -10.170 4.238 1.00 76.31 86 GLY A C 1
ATOM 657 O O . GLY A 1 86 ? -14.697 -11.275 4.269 1.00 76.31 86 GLY A O 1
ATOM 658 N N . GLU A 1 87 ? -14.695 -9.101 4.814 1.00 84.94 87 GLU A N 1
ATOM 659 C CA . GLU A 1 87 ? -13.483 -9.166 5.624 1.00 84.94 87 GLU A CA 1
ATOM 660 C C . GLU A 1 87 ? -13.685 -10.056 6.870 1.00 84.94 87 GLU A C 1
ATOM 662 O O . GLU A 1 87 ? -14.788 -10.155 7.421 1.00 84.94 87 GLU A O 1
ATOM 667 N N . ARG A 1 88 ? -12.615 -10.731 7.311 1.00 88.62 88 ARG A N 1
ATOM 668 C CA . ARG A 1 88 ? -12.645 -11.625 8.476 1.00 88.62 88 ARG A CA 1
ATOM 669 C C . ARG A 1 88 ? -12.272 -10.879 9.752 1.00 88.62 88 ARG A C 1
ATOM 671 O O . ARG A 1 88 ? -11.210 -10.264 9.822 1.00 88.62 88 ARG A O 1
ATOM 678 N N . PHE A 1 89 ? -13.095 -11.027 10.782 1.00 93.38 89 PHE A N 1
ATOM 679 C CA . PHE A 1 89 ? -12.931 -10.373 12.077 1.00 93.38 89 PHE A CA 1
ATOM 680 C C . PHE A 1 89 ? -12.671 -11.401 13.183 1.00 93.38 89 PHE A C 1
ATOM 682 O O . PHE A 1 89 ? -13.198 -12.517 13.123 1.00 93.38 89 PHE A O 1
ATOM 689 N N . PRO A 1 90 ? -11.854 -11.067 14.197 1.00 95.44 90 PRO A N 1
ATOM 690 C CA . PRO A 1 90 ? -11.724 -11.885 15.394 1.00 95.44 90 PRO A CA 1
ATOM 691 C C . PRO A 1 90 ? -12.973 -11.773 16.287 1.00 95.44 90 PRO A C 1
ATOM 693 O O . PRO A 1 90 ? -13.446 -10.683 16.590 1.00 95.44 90 PRO A O 1
ATOM 696 N N . HIS A 1 91 ? -13.474 -12.908 16.768 1.00 95.75 91 HIS A N 1
ATOM 697 C CA . HIS A 1 91 ? -14.621 -13.019 17.668 1.00 95.75 91 HIS A CA 1
ATOM 698 C C . HIS A 1 91 ? -14.252 -13.834 18.910 1.00 95.75 91 HIS A C 1
ATOM 700 O O . HIS A 1 91 ? -13.685 -14.924 18.779 1.00 95.75 91 HIS A O 1
ATOM 706 N N . LEU A 1 92 ? -14.600 -13.342 20.104 1.00 95.69 92 LEU A N 1
ATOM 707 C CA . LEU A 1 92 ? -14.472 -14.097 21.354 1.00 95.69 92 LEU A CA 1
ATOM 708 C C . LEU A 1 92 ? -15.783 -14.796 21.691 1.00 95.69 92 LEU A C 1
ATOM 710 O O . LEU A 1 92 ? -16.806 -14.149 21.898 1.00 95.69 92 LEU A O 1
ATOM 714 N N . TYR A 1 93 ? -15.746 -16.115 21.823 1.00 95.88 93 TYR A N 1
ATOM 715 C CA . TYR A 1 93 ? -16.913 -16.929 22.164 1.00 95.88 93 TYR A CA 1
ATOM 716 C C . TYR A 1 93 ? -17.048 -17.101 23.683 1.00 95.88 93 TYR A C 1
ATOM 718 O O . TYR A 1 93 ? -16.954 -18.204 24.221 1.00 95.88 93 TYR A O 1
ATOM 726 N N . GLY A 1 94 ? -17.223 -15.978 24.379 1.00 95.62 94 GLY A N 1
ATOM 727 C CA . GLY A 1 94 ? -17.331 -15.889 25.834 1.00 95.62 94 GLY A CA 1
ATOM 728 C C . GLY A 1 94 ? -17.131 -14.450 26.321 1.00 95.62 94 GLY A C 1
ATOM 729 O O . GLY A 1 94 ? -16.764 -13.589 25.518 1.00 95.62 94 GLY A O 1
ATOM 730 N N . PRO A 1 95 ? -17.394 -14.160 27.608 1.00 96.25 95 PRO A N 1
ATOM 731 C CA . PRO A 1 95 ? -17.161 -12.831 28.162 1.00 96.25 95 PRO A CA 1
ATOM 732 C C . PRO A 1 95 ? -15.662 -12.523 28.161 1.00 96.25 95 PRO A C 1
ATOM 734 O O . PRO A 1 95 ? -14.851 -13.405 28.431 1.00 96.25 95 PRO A O 1
ATOM 737 N N . LEU A 1 96 ? -15.293 -11.276 27.879 1.00 96.88 96 LEU A N 1
ATOM 738 C CA . LEU A 1 96 ? -13.903 -10.826 27.911 1.00 96.88 96 LEU A CA 1
ATOM 739 C C . LEU A 1 96 ? -13.469 -10.639 29.376 1.00 96.88 96 LEU A C 1
ATOM 741 O O . LEU A 1 96 ? -14.039 -9.785 30.062 1.00 96.88 96 LEU A O 1
ATOM 745 N N . PRO A 1 97 ? -12.473 -11.389 29.885 1.00 96.69 97 PRO A N 1
ATOM 746 C CA . PRO A 1 97 ? -11.929 -11.137 31.213 1.00 96.69 97 PRO A CA 1
ATOM 747 C C . PRO A 1 97 ? -11.256 -9.764 31.244 1.00 96.69 97 PRO A C 1
ATOM 749 O O . PRO A 1 97 ? -10.451 -9.452 30.367 1.00 96.69 97 PRO A O 1
ATOM 752 N N . VAL A 1 98 ? -11.527 -8.952 32.269 1.00 96.69 98 VAL A N 1
ATOM 753 C CA . VAL A 1 98 ? -10.860 -7.642 32.421 1.00 96.69 98 VAL A CA 1
ATOM 754 C C . VAL A 1 98 ? -9.345 -7.816 32.541 1.00 96.69 98 VAL A C 1
ATOM 756 O O . VAL A 1 98 ? -8.578 -7.023 32.005 1.00 96.69 98 VAL A O 1
ATOM 759 N N . SER A 1 99 ? -8.905 -8.916 33.161 1.00 95.62 99 SER A N 1
ATOM 760 C CA . SER A 1 99 ? -7.500 -9.321 33.242 1.00 95.62 99 SER A CA 1
ATOM 761 C C . SER A 1 99 ? -6.839 -9.520 31.876 1.00 95.62 99 SER A C 1
ATOM 763 O O . SER A 1 99 ? -5.616 -9.440 31.800 1.00 95.62 99 SER A O 1
ATOM 765 N N . ALA A 1 100 ? -7.595 -9.776 30.806 1.00 96.12 100 ALA A N 1
ATOM 766 C CA . ALA A 1 100 ? -7.047 -9.948 29.465 1.00 96.12 100 ALA A CA 1
ATOM 767 C C . ALA A 1 100 ? -6.747 -8.622 28.755 1.00 96.12 100 ALA A C 1
ATOM 769 O O . ALA A 1 100 ? -5.989 -8.612 27.783 1.00 96.12 100 ALA A O 1
ATOM 770 N N . VAL A 1 101 ? -7.308 -7.510 29.239 1.00 96.69 101 VAL A N 1
ATOM 771 C CA . VAL A 1 101 ? -7.057 -6.174 28.697 1.00 96.69 101 VAL A CA 1
ATOM 772 C C . VAL A 1 101 ? -5.754 -5.638 29.283 1.00 96.69 101 VAL A C 1
ATOM 774 O O . VAL A 1 101 ? -5.631 -5.413 30.485 1.00 96.69 101 VAL A O 1
ATOM 777 N N . THR A 1 102 ? -4.739 -5.477 28.437 1.00 95.62 102 THR A N 1
ATOM 778 C CA . THR A 1 102 ? -3.404 -5.012 28.844 1.00 95.62 102 THR A CA 1
ATOM 779 C C . THR A 1 102 ? -3.258 -3.500 28.802 1.00 95.62 102 THR A C 1
ATOM 781 O O . THR A 1 102 ? -2.377 -2.957 29.462 1.00 95.62 102 THR A O 1
ATOM 784 N N . GLU A 1 103 ? -4.097 -2.827 28.022 1.00 95.75 103 GLU A N 1
ATOM 785 C CA . GLU A 1 103 ? -4.069 -1.380 27.847 1.00 95.75 103 GLU A CA 1
ATOM 786 C C . GLU A 1 103 ? -5.470 -0.890 27.462 1.00 95.75 103 GLU A C 1
ATOM 788 O O . GLU A 1 103 ? -6.184 -1.545 26.700 1.00 95.75 103 GLU A O 1
ATOM 793 N N . VAL A 1 104 ? -5.859 0.273 27.985 1.00 94.56 104 VAL A N 1
ATOM 794 C CA . VAL A 1 104 ? -7.104 0.962 27.633 1.00 94.56 104 VAL A CA 1
ATOM 795 C C . VAL A 1 104 ? -6.720 2.292 27.005 1.00 94.56 104 VAL A C 1
ATOM 797 O O . VAL A 1 104 ? -6.283 3.214 27.694 1.00 94.56 104 VAL A O 1
ATOM 800 N N . ARG A 1 105 ? -6.862 2.392 25.685 1.00 91.81 105 ARG A N 1
ATOM 801 C CA . ARG A 1 105 ? -6.551 3.610 24.932 1.00 91.81 105 ARG A CA 1
ATOM 802 C C . ARG A 1 105 ? -7.805 4.475 24.847 1.00 91.81 105 ARG A C 1
ATOM 804 O O . ARG A 1 105 ? -8.902 3.967 24.613 1.00 91.81 105 ARG A O 1
ATOM 811 N N . ALA A 1 106 ? -7.667 5.786 25.022 1.00 86.94 106 ALA A N 1
ATOM 812 C CA . ALA A 1 106 ? -8.745 6.699 24.652 1.00 86.94 106 ALA A CA 1
ATOM 813 C C . ALA A 1 106 ? -8.991 6.587 23.141 1.00 86.94 106 ALA A C 1
ATOM 815 O O . ALA A 1 106 ? -8.032 6.480 22.374 1.00 86.94 106 ALA A O 1
ATOM 816 N N . TRP A 1 107 ? -10.253 6.597 22.706 1.00 84.12 107 TRP A N 1
ATOM 817 C CA . TRP A 1 107 ? -10.533 6.691 21.277 1.00 84.12 107 TRP A CA 1
ATOM 818 C C . TRP A 1 107 ? -10.016 8.044 20.760 1.00 84.12 107 TRP A C 1
ATOM 820 O O . TRP A 1 107 ? -10.470 9.076 21.263 1.00 84.12 107 TRP A O 1
ATOM 830 N N . PRO A 1 108 ? -9.054 8.074 19.818 1.00 66.56 108 PRO A N 1
ATOM 831 C CA . PRO A 1 108 ? -8.403 9.324 19.451 1.00 66.56 108 PRO A CA 1
ATOM 832 C C . PRO A 1 108 ? -9.382 10.230 18.709 1.00 66.56 108 PRO A C 1
ATOM 834 O O . PRO A 1 108 ? -10.023 9.780 17.751 1.00 66.56 108 PRO A O 1
ATOM 837 N N . ARG A 1 109 ? -9.467 11.510 19.100 1.00 63.09 109 ARG A N 1
ATOM 838 C CA . ARG A 1 109 ? -10.236 12.485 18.318 1.00 63.09 109 ARG A CA 1
ATOM 839 C C . ARG A 1 109 ? -9.579 12.693 16.950 1.00 63.09 109 ARG A C 1
ATOM 841 O O . ARG A 1 109 ? -8.351 12.736 16.875 1.00 63.09 109 ARG A O 1
ATOM 848 N N . PRO A 1 110 ? -10.357 12.905 15.874 1.00 55.47 110 PRO A N 1
ATOM 849 C CA . PRO A 1 110 ? -9.803 13.287 14.573 1.00 55.47 110 PRO A CA 1
ATOM 850 C C . PRO A 1 110 ? -8.916 14.545 14.639 1.00 55.47 110 PRO A C 1
ATOM 852 O O . PRO A 1 110 ? -7.976 14.676 13.862 1.00 55.47 110 PRO A O 1
ATOM 855 N N . GLU A 1 111 ? -9.210 15.450 15.578 1.00 56.97 111 GLU A N 1
ATOM 856 C CA . GLU A 1 111 ? -8.507 16.723 15.798 1.00 56.97 111 GLU A CA 1
ATOM 857 C C . GLU A 1 111 ? -7.233 16.599 16.645 1.00 56.97 111 GLU A C 1
ATOM 859 O O . GLU A 1 111 ? -6.390 17.490 16.622 1.00 56.97 111 GLU A O 1
ATOM 864 N N . GLU A 1 112 ? -7.095 15.512 17.407 1.00 67.00 112 GLU A N 1
ATOM 865 C CA . GLU A 1 112 ? -5.916 15.242 18.244 1.00 67.00 112 GLU A CA 1
ATOM 866 C C . GLU A 1 112 ? -4.845 14.451 17.494 1.00 67.00 112 GLU A C 1
ATOM 868 O O . GLU A 1 112 ? -3.719 14.341 17.973 1.00 67.00 112 GLU A O 1
ATOM 873 N N . ARG A 1 113 ? -5.197 13.912 16.323 1.00 76.19 113 ARG A N 1
ATOM 874 C CA . ARG A 1 113 ? -4.268 13.188 15.467 1.00 76.19 113 ARG A CA 1
ATOM 875 C C . ARG A 1 113 ? -3.369 14.146 14.705 1.00 76.19 113 ARG A C 1
ATOM 877 O O . ARG A 1 113 ? -3.855 15.123 14.125 1.00 76.19 113 ARG A O 1
ATOM 884 N N . SER A 1 114 ? -2.081 13.822 14.624 1.00 88.69 114 SER A N 1
ATOM 885 C CA . SER A 1 114 ? -1.195 14.513 13.687 1.00 88.69 114 SER A CA 1
ATOM 886 C C . SER A 1 114 ? -1.659 14.274 12.243 1.00 88.69 114 SER A C 1
ATOM 888 O O . SER A 1 114 ? -2.405 13.331 11.948 1.00 88.69 114 SER A O 1
ATOM 890 N N . GLN A 1 115 ? -1.237 15.127 11.306 1.00 91.69 115 GLN A N 1
ATOM 891 C CA . GLN A 1 115 ? -1.583 14.934 9.892 1.00 91.69 115 GLN A CA 1
ATOM 892 C C . GLN A 1 115 ? -1.034 13.606 9.360 1.00 91.69 115 GLN A C 1
ATOM 894 O O . GLN A 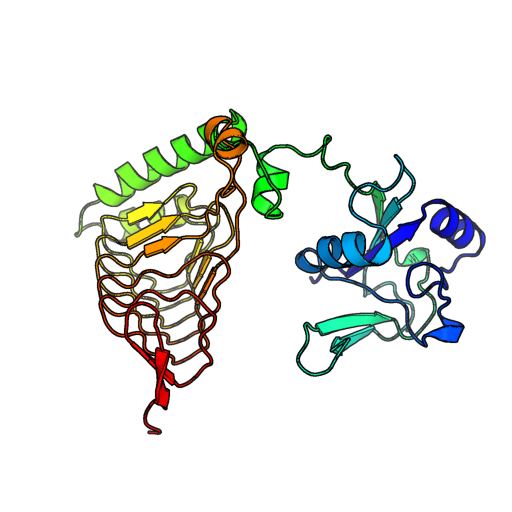1 115 ? -1.693 12.953 8.554 1.00 91.69 115 GLN A O 1
ATOM 899 N N . LYS A 1 116 ? 0.103 13.144 9.891 1.00 92.75 116 LYS A N 1
ATOM 900 C CA . LYS A 1 116 ? 0.670 11.826 9.600 1.00 92.75 116 LYS A CA 1
ATOM 901 C C . LYS A 1 116 ? -0.207 10.679 10.084 1.00 92.75 116 LYS A C 1
ATOM 903 O O . LYS A 1 116 ? -0.454 9.744 9.329 1.00 92.75 116 LYS A O 1
ATOM 908 N N . GLU A 1 117 ? -0.733 10.745 11.303 1.00 89.12 117 GLU A N 1
ATOM 909 C CA . GLU A 1 117 ? -1.657 9.718 11.802 1.00 89.12 117 GLU A CA 1
ATOM 910 C C . GLU A 1 117 ? -2.945 9.659 10.969 1.00 89.12 117 GLU A C 1
ATOM 912 O O . GLU A 1 117 ? -3.467 8.576 10.704 1.00 89.12 117 GLU A O 1
ATOM 917 N N . ARG A 1 118 ? -3.438 10.816 10.510 1.00 87.81 118 ARG A N 1
ATOM 918 C CA . ARG A 1 118 ? -4.594 10.906 9.603 1.00 87.81 118 ARG A CA 1
ATOM 919 C C . ARG A 1 118 ? -4.280 10.312 8.230 1.00 87.81 118 ARG A C 1
ATOM 921 O O . ARG A 1 118 ? -5.046 9.477 7.754 1.00 87.81 118 ARG A O 1
ATOM 928 N N . MET A 1 119 ? -3.137 10.674 7.647 1.00 93.88 119 MET A N 1
ATOM 929 C CA . MET A 1 119 ? -2.642 10.141 6.375 1.00 93.88 119 MET A CA 1
ATOM 930 C C . MET A 1 119 ? -2.578 8.609 6.401 1.00 93.88 119 MET A C 1
ATOM 932 O O . MET A 1 119 ? -3.169 7.947 5.550 1.00 93.88 119 MET A O 1
ATOM 936 N N . LEU A 1 120 ? -1.948 8.034 7.430 1.00 87.94 120 LEU A N 1
ATOM 937 C CA . LEU A 1 120 ? -1.790 6.581 7.559 1.00 87.94 120 LEU A CA 1
ATOM 938 C C . LEU A 1 120 ? -3.099 5.840 7.830 1.00 87.94 120 LEU A C 1
ATOM 940 O O . LEU A 1 120 ? -3.218 4.663 7.488 1.00 87.94 120 LEU A O 1
ATOM 944 N N . ALA A 1 121 ? -4.085 6.518 8.418 1.00 83.56 121 ALA A N 1
ATOM 945 C CA . ALA A 1 121 ? -5.434 5.990 8.574 1.00 83.56 121 ALA A CA 1
ATOM 946 C C . ALA A 1 121 ? -6.275 6.080 7.283 1.00 83.56 121 ALA A C 1
ATOM 948 O O . ALA A 1 121 ? -7.366 5.515 7.241 1.00 83.56 121 ALA A O 1
ATOM 949 N N . GLY A 1 122 ? -5.796 6.778 6.245 1.00 87.00 122 GLY A N 1
ATOM 950 C CA . GLY A 1 122 ? -6.559 7.077 5.028 1.00 87.00 122 GLY A CA 1
ATOM 951 C C . GLY A 1 122 ? -7.597 8.194 5.201 1.00 87.00 122 GLY A C 1
ATOM 952 O O . GLY A 1 122 ? -8.400 8.429 4.295 1.00 87.00 122 GLY A O 1
ATOM 953 N N . ASP A 1 123 ? -7.582 8.891 6.342 1.00 85.31 123 ASP A N 1
ATOM 954 C CA . ASP A 1 123 ? -8.430 10.053 6.605 1.00 85.31 123 ASP A CA 1
ATOM 955 C C . ASP A 1 123 ? -7.979 11.250 5.748 1.00 85.31 123 ASP A C 1
ATOM 957 O O . ASP A 1 123 ? -6.851 11.301 5.256 1.00 85.31 123 ASP A O 1
ATOM 961 N N . LEU A 1 124 ? -8.841 12.267 5.606 1.00 86.56 124 LEU A N 1
ATOM 962 C CA . LEU A 1 124 ? -8.397 13.547 5.049 1.00 86.56 124 LEU A CA 1
ATOM 963 C C . LEU A 1 124 ? -7.290 14.138 5.930 1.00 86.56 124 LEU A C 1
ATOM 965 O O . LEU A 1 124 ? -7.480 14.231 7.143 1.00 86.56 124 LEU A O 1
ATOM 969 N N . TYR A 1 125 ? -6.197 14.598 5.331 1.00 90.88 125 TYR A N 1
ATOM 970 C CA . TYR A 1 125 ? -5.070 15.267 5.983 1.00 90.88 125 TYR A CA 1
ATOM 971 C C . TYR A 1 125 ? -4.568 16.453 5.138 1.00 90.88 125 TYR A C 1
ATOM 973 O O . TYR A 1 125 ? -4.896 16.563 3.954 1.00 90.88 125 TYR A O 1
ATOM 981 N N . LEU A 1 126 ? -3.818 17.368 5.755 1.00 91.44 126 LEU A N 1
ATOM 982 C CA . LEU A 1 126 ? -3.145 18.481 5.080 1.00 91.44 126 LEU A CA 1
ATOM 983 C C . LEU A 1 126 ? -1.781 18.013 4.570 1.00 91.44 126 LEU A C 1
ATOM 985 O O . LEU A 1 126 ? -0.900 17.690 5.364 1.00 91.44 126 LEU A O 1
ATOM 989 N N . ALA A 1 127 ? -1.611 17.973 3.248 1.00 90.81 127 ALA A N 1
ATOM 990 C CA . ALA A 1 127 ? -0.411 17.421 2.622 1.00 90.81 127 ALA A CA 1
ATOM 991 C C . ALA A 1 127 ? 0.854 18.283 2.797 1.00 90.81 127 ALA A C 1
ATOM 993 O O . ALA A 1 127 ? 1.959 17.783 2.620 1.00 90.81 127 ALA A O 1
ATOM 994 N N . ASP A 1 128 ? 0.715 19.566 3.141 1.00 89.88 128 ASP A N 1
ATOM 995 C CA . ASP A 1 128 ? 1.826 20.496 3.389 1.00 89.88 128 ASP A CA 1
ATOM 996 C C . ASP A 1 128 ? 2.206 20.619 4.875 1.00 89.88 128 ASP A C 1
ATOM 998 O O . ASP A 1 128 ? 2.899 21.559 5.271 1.00 89.88 128 ASP A O 1
ATOM 1002 N N . ASP A 1 129 ? 1.771 19.663 5.699 1.00 95.00 129 ASP A N 1
ATOM 1003 C CA . ASP A 1 129 ? 2.148 19.581 7.104 1.00 95.00 129 ASP A CA 1
ATOM 1004 C C . ASP A 1 129 ? 3.682 19.484 7.290 1.00 95.00 129 ASP A C 1
ATOM 1006 O O . ASP A 1 129 ? 4.341 18.733 6.567 1.00 95.00 129 ASP A O 1
ATOM 1010 N N . PRO A 1 130 ? 4.281 20.204 8.261 1.00 94.94 130 PRO A N 1
ATOM 1011 C CA . PRO A 1 130 ? 5.729 20.190 8.469 1.00 94.94 130 PRO A CA 1
ATOM 1012 C C . PRO A 1 130 ? 6.331 18.821 8.815 1.00 94.94 130 PRO A C 1
ATOM 1014 O O . PRO A 1 130 ? 7.477 18.568 8.442 1.00 94.94 130 PRO A O 1
ATOM 1017 N N . GLU A 1 131 ? 5.600 17.950 9.524 1.00 95.38 131 GLU A N 1
ATOM 1018 C CA . GLU A 1 131 ? 6.059 16.588 9.836 1.00 95.38 131 GLU A CA 1
ATOM 1019 C C . GLU A 1 131 ? 6.176 15.773 8.544 1.00 95.38 131 GLU A C 1
ATOM 1021 O O . GLU A 1 131 ? 7.210 15.160 8.274 1.00 95.38 131 GLU A O 1
ATOM 1026 N N . LEU A 1 132 ? 5.142 15.841 7.704 1.00 97.06 132 LEU A N 1
ATOM 1027 C CA . LEU A 1 132 ? 5.108 15.174 6.405 1.00 97.06 132 LEU A CA 1
ATOM 1028 C C . LEU A 1 132 ? 6.168 15.730 5.448 1.00 97.06 132 LEU A C 1
ATOM 1030 O O . LEU A 1 132 ? 6.878 14.971 4.795 1.00 97.06 132 LEU A O 1
ATOM 1034 N N . ALA A 1 133 ? 6.346 17.050 5.407 1.00 96.69 133 ALA A N 1
ATOM 1035 C CA . ALA A 1 133 ? 7.368 17.678 4.577 1.00 96.69 133 ALA A CA 1
ATOM 1036 C C . ALA A 1 133 ? 8.791 17.233 4.964 1.00 96.69 133 ALA A C 1
ATOM 1038 O O . ALA A 1 133 ? 9.630 17.020 4.086 1.00 96.69 133 ALA A O 1
ATOM 1039 N N . ALA A 1 134 ? 9.068 17.068 6.262 1.00 97.56 134 ALA A N 1
ATOM 1040 C CA . ALA A 1 134 ? 10.354 16.568 6.742 1.00 97.56 134 ALA A CA 1
ATOM 1041 C C . ALA A 1 134 ? 10.587 15.099 6.347 1.00 97.56 134 ALA A C 1
ATOM 1043 O O . ALA A 1 134 ? 11.679 14.752 5.890 1.00 97.56 134 ALA A O 1
ATOM 1044 N N . ASP A 1 135 ? 9.560 14.252 6.465 1.00 97.25 135 ASP A N 1
ATOM 1045 C CA . ASP A 1 135 ? 9.634 12.849 6.047 1.00 97.25 135 ASP A CA 1
ATOM 1046 C C . ASP A 1 135 ? 9.843 12.717 4.527 1.00 97.25 135 ASP A C 1
ATOM 1048 O O . ASP A 1 135 ? 10.680 11.924 4.087 1.00 97.25 135 ASP A O 1
ATOM 1052 N N . ALA A 1 136 ? 9.141 13.524 3.726 1.00 98.00 136 ALA A N 1
ATOM 1053 C CA . ALA A 1 136 ? 9.287 13.547 2.271 1.00 98.00 136 ALA A CA 1
ATOM 1054 C C . ALA A 1 136 ? 10.678 14.039 1.837 1.00 98.00 136 ALA A C 1
ATOM 1056 O O . ALA A 1 136 ? 11.278 13.488 0.914 1.00 98.00 136 ALA A O 1
ATOM 1057 N N . LEU A 1 137 ? 11.243 15.038 2.529 1.00 98.25 137 LEU A N 1
ATOM 1058 C CA . LEU A 1 137 ? 12.608 15.503 2.272 1.00 98.25 137 LEU A CA 1
ATOM 1059 C C . LEU A 1 137 ? 13.634 14.393 2.536 1.00 98.25 137 LEU A C 1
ATOM 1061 O O . LEU A 1 137 ? 14.493 14.141 1.691 1.00 98.25 137 LEU A O 1
ATOM 1065 N N . ARG A 1 138 ? 13.509 13.685 3.666 1.00 98.19 138 ARG A N 1
ATOM 1066 C CA . ARG A 1 138 ? 14.368 12.536 3.997 1.00 98.19 138 ARG A CA 1
ATOM 1067 C C . ARG A 1 138 ? 14.309 11.462 2.907 1.00 98.19 138 ARG A C 1
ATOM 1069 O O . ARG A 1 138 ? 15.344 10.934 2.498 1.00 98.19 138 ARG A O 1
ATOM 1076 N N . ALA A 1 139 ? 13.106 11.133 2.439 1.00 98.50 139 ALA A N 1
ATOM 1077 C CA . ALA A 1 139 ? 12.908 10.166 1.365 1.00 98.50 139 ALA A CA 1
ATOM 1078 C C . ALA A 1 139 ? 13.526 10.643 0.043 1.00 98.50 139 ALA A C 1
ATOM 1080 O O . ALA A 1 139 ? 14.202 9.866 -0.631 1.00 98.50 139 ALA A O 1
ATOM 1081 N N . GLY A 1 140 ? 13.363 11.927 -0.291 1.00 98.44 140 GLY A N 1
ATOM 1082 C CA . GLY A 1 140 ? 13.965 12.560 -1.462 1.00 98.44 140 GLY A CA 1
ATOM 1083 C C . GLY A 1 140 ? 15.490 12.453 -1.473 1.00 98.44 140 GLY A C 1
ATOM 1084 O O . GLY A 1 140 ? 16.060 11.972 -2.450 1.00 98.44 140 GLY A O 1
ATOM 1085 N N . GLU A 1 141 ? 16.156 12.802 -0.369 1.00 98.56 141 GLU A N 1
ATOM 1086 C CA . GLU A 1 141 ? 17.619 12.698 -0.238 1.00 98.56 141 GLU A CA 1
ATOM 1087 C C . GLU A 1 141 ? 18.121 11.254 -0.424 1.00 98.56 141 GLU A C 1
ATOM 1089 O O . GLU A 1 141 ? 19.132 10.997 -1.091 1.00 98.56 141 GLU A O 1
ATOM 1094 N N . LEU A 1 142 ? 17.407 10.280 0.146 1.00 98.56 142 LEU A N 1
ATOM 1095 C CA . LEU A 1 142 ? 17.730 8.861 -0.009 1.00 98.56 142 LEU A CA 1
ATOM 1096 C C . LEU A 1 142 ? 17.489 8.374 -1.441 1.00 98.56 142 LEU A C 1
ATOM 1098 O O . LEU A 1 142 ? 18.332 7.659 -1.992 1.00 98.56 142 LEU A O 1
ATOM 1102 N N . ALA A 1 143 ? 16.388 8.790 -2.068 1.00 98.56 143 ALA A N 1
ATOM 1103 C CA . ALA A 1 143 ? 16.073 8.469 -3.454 1.00 98.56 143 ALA A CA 1
ATOM 1104 C C . ALA A 1 143 ? 17.106 9.064 -4.421 1.00 98.56 143 ALA A C 1
ATOM 1106 O O . ALA A 1 143 ? 17.532 8.376 -5.347 1.00 98.56 143 ALA A O 1
ATOM 1107 N N . GLU A 1 144 ? 17.580 10.292 -4.193 1.00 98.56 144 GLU A N 1
ATOM 1108 C CA . GLU A 1 144 ? 18.661 10.908 -4.971 1.00 98.56 144 GLU A CA 1
ATOM 1109 C C . GLU A 1 144 ? 19.946 10.075 -4.907 1.00 98.56 144 GLU A C 1
ATOM 1111 O O . GLU A 1 144 ? 20.504 9.699 -5.945 1.00 98.56 144 GLU A O 1
ATOM 1116 N N . ARG A 1 145 ? 20.386 9.714 -3.695 1.00 98.50 145 ARG A N 1
ATOM 1117 C CA . ARG A 1 145 ? 21.572 8.866 -3.485 1.00 98.50 145 ARG A CA 1
ATOM 1118 C C . ARG A 1 145 ? 21.408 7.495 -4.137 1.00 98.50 145 ARG A C 1
ATOM 1120 O O . ARG A 1 145 ? 22.328 7.015 -4.802 1.00 98.50 145 ARG A O 1
ATOM 1127 N N . TYR A 1 146 ? 20.246 6.867 -3.966 1.00 98.50 146 TYR A N 1
ATOM 1128 C CA . TYR A 1 146 ? 19.934 5.575 -4.572 1.00 98.50 146 TYR A CA 1
ATOM 1129 C C . TYR A 1 146 ? 19.970 5.651 -6.103 1.00 98.50 146 TYR A C 1
ATOM 1131 O O . TYR A 1 146 ? 20.623 4.828 -6.753 1.00 98.50 146 TYR A O 1
ATOM 1139 N N . ASN A 1 147 ? 19.343 6.674 -6.683 1.00 98.44 147 ASN A N 1
ATOM 1140 C CA . ASN A 1 147 ? 19.251 6.855 -8.127 1.00 98.44 147 ASN A CA 1
ATOM 1141 C C . ASN A 1 147 ? 20.601 7.180 -8.776 1.00 98.44 147 ASN A C 1
ATOM 1143 O O . ASN A 1 147 ? 20.847 6.763 -9.909 1.00 98.44 147 ASN A O 1
ATOM 1147 N N . ALA A 1 148 ? 21.492 7.862 -8.053 1.00 97.94 148 ALA A N 1
ATOM 1148 C CA . ALA A 1 148 ? 22.858 8.147 -8.485 1.00 97.94 148 ALA A CA 1
ATOM 1149 C C . ALA A 1 148 ? 23.856 6.998 -8.215 1.00 97.94 148 ALA A C 1
ATOM 1151 O O . ALA A 1 148 ? 25.011 7.078 -8.639 1.00 97.94 148 ALA A O 1
ATOM 1152 N N . SER A 1 149 ? 23.448 5.932 -7.513 1.00 97.06 149 SER A N 1
ATOM 1153 C CA . SER A 1 149 ? 24.343 4.826 -7.144 1.00 97.06 149 SER A CA 1
ATOM 1154 C C . SER A 1 149 ? 24.905 4.082 -8.365 1.00 97.06 149 SER A C 1
ATOM 1156 O O . SER A 1 149 ? 24.214 3.865 -9.366 1.00 97.06 149 SER A O 1
ATOM 1158 N N . SER A 1 150 ? 26.158 3.621 -8.281 1.00 94.69 150 SER A N 1
ATOM 1159 C CA . SER A 1 150 ? 26.807 2.885 -9.376 1.00 94.69 150 SER A CA 1
ATOM 1160 C C . SER A 1 150 ? 26.143 1.531 -9.643 1.00 94.69 150 SER A C 1
ATOM 1162 O O . SER A 1 150 ? 25.814 0.786 -8.724 1.00 94.69 150 SER A O 1
ATOM 1164 N N . VAL A 1 151 ? 26.022 1.155 -10.920 1.00 91.12 151 VAL A N 1
ATOM 1165 C CA . VAL A 1 151 ? 25.558 -0.184 -11.332 1.00 91.12 151 VAL A CA 1
ATOM 1166 C C . VAL A 1 151 ? 26.543 -1.299 -10.973 1.00 91.12 151 VAL A C 1
ATOM 1168 O O . VAL A 1 151 ? 26.167 -2.468 -10.985 1.00 91.12 151 VAL A O 1
ATOM 1171 N N . THR A 1 152 ? 27.795 -0.964 -10.659 1.00 94.81 152 THR A N 1
ATOM 1172 C CA . THR A 1 152 ? 28.822 -1.941 -10.272 1.00 94.81 152 THR A CA 1
ATOM 1173 C C . THR A 1 152 ? 28.910 -2.154 -8.762 1.00 94.81 152 THR A C 1
ATOM 1175 O O . THR A 1 152 ? 29.516 -3.131 -8.337 1.00 94.81 152 THR A O 1
ATOM 1178 N N . ASP A 1 153 ? 28.314 -1.274 -7.953 1.00 95.88 153 ASP A N 1
ATOM 1179 C CA . ASP A 1 153 ? 28.335 -1.356 -6.489 1.00 95.88 153 ASP A CA 1
ATOM 1180 C C . ASP A 1 153 ? 26.968 -1.803 -5.957 1.00 95.88 153 ASP A C 1
ATOM 1182 O O . ASP A 1 153 ? 26.170 -1.033 -5.418 1.00 95.88 153 ASP A O 1
ATOM 1186 N N . GLN A 1 154 ? 26.674 -3.084 -6.185 1.00 93.94 154 GLN A N 1
ATOM 1187 C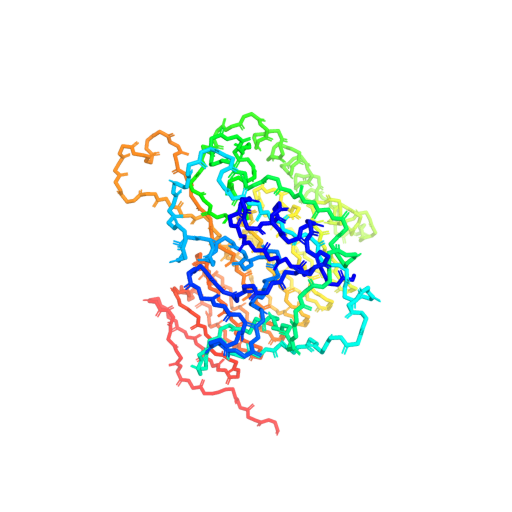 CA . GLN A 1 154 ? 25.414 -3.693 -5.761 1.00 93.94 154 GLN A CA 1
ATOM 1188 C C . GLN A 1 154 ? 25.223 -3.678 -4.236 1.00 93.94 154 GLN A C 1
ATOM 1190 O O . GLN A 1 154 ? 24.113 -3.359 -3.810 1.00 93.94 154 GLN A O 1
ATOM 1195 N N . PRO A 1 155 ? 26.246 -3.946 -3.394 1.00 96.19 155 PRO A N 1
ATOM 1196 C CA . PRO A 1 155 ? 26.093 -3.850 -1.944 1.00 96.19 155 PRO A CA 1
ATOM 1197 C C . PRO A 1 155 ? 25.670 -2.456 -1.469 1.00 96.19 155 PRO A C 1
ATOM 1199 O O . PRO A 1 155 ? 24.708 -2.350 -0.707 1.00 96.19 155 PRO A O 1
ATOM 1202 N N . ALA A 1 156 ? 26.315 -1.383 -1.947 1.00 96.00 156 ALA A N 1
ATOM 1203 C CA . ALA A 1 156 ? 25.940 -0.024 -1.552 1.00 96.00 156 ALA A CA 1
ATOM 1204 C C . ALA A 1 156 ? 24.533 0.348 -2.037 1.00 96.00 156 ALA A C 1
ATOM 1206 O O . ALA A 1 156 ? 23.745 0.928 -1.287 1.00 96.00 156 ALA A O 1
ATOM 1207 N N . ARG A 1 157 ? 24.178 -0.036 -3.270 1.00 96.06 157 ARG A N 1
ATOM 1208 C CA . ARG A 1 157 ? 22.830 0.173 -3.816 1.00 96.06 157 ARG A CA 1
ATOM 1209 C C . ARG A 1 157 ? 21.757 -0.536 -2.987 1.00 96.06 157 ARG A C 1
ATOM 1211 O O . ARG A 1 157 ? 20.710 0.044 -2.715 1.00 96.06 157 ARG A O 1
ATOM 1218 N N . GLN A 1 158 ? 22.018 -1.774 -2.583 1.00 97.06 158 GLN A N 1
ATOM 1219 C CA . GLN A 1 158 ? 21.109 -2.574 -1.765 1.00 97.06 158 GLN A CA 1
ATOM 1220 C C . GLN A 1 158 ? 20.971 -2.035 -0.335 1.00 97.06 158 GLN A C 1
ATOM 1222 O O . GLN A 1 158 ? 19.893 -2.130 0.247 1.00 97.06 158 GLN A O 1
ATOM 1227 N N . ALA A 1 159 ? 22.030 -1.449 0.230 1.00 97.88 159 ALA A N 1
ATOM 1228 C CA . ALA A 1 159 ? 21.957 -0.758 1.516 1.00 97.88 159 ALA A CA 1
ATOM 1229 C C . ALA A 1 159 ? 21.079 0.504 1.429 1.00 97.88 159 ALA A C 1
ATOM 1231 O O . ALA A 1 159 ? 20.168 0.663 2.234 1.00 97.88 159 ALA A O 1
ATOM 1232 N N . LEU A 1 160 ? 21.286 1.341 0.404 1.00 98.31 160 LEU A N 1
ATOM 1233 C CA . LEU A 1 160 ? 20.470 2.538 0.159 1.00 98.31 160 LEU A CA 1
ATOM 1234 C C . LEU A 1 160 ? 18.991 2.201 -0.062 1.00 98.31 160 LEU A C 1
ATOM 1236 O O . LEU A 1 160 ? 18.124 2.889 0.463 1.00 98.31 160 LEU A O 1
ATOM 1240 N N . LEU A 1 161 ? 18.696 1.130 -0.806 1.00 98.44 161 LEU A N 1
ATOM 1241 C CA . LEU A 1 161 ? 17.317 0.695 -1.042 1.00 98.44 161 LEU A CA 1
ATOM 1242 C C . LEU A 1 161 ? 16.605 0.309 0.262 1.00 98.44 161 LEU A C 1
ATOM 1244 O O . LEU A 1 161 ? 15.448 0.668 0.447 1.00 98.44 161 LEU A O 1
ATOM 1248 N N . ARG A 1 162 ? 17.300 -0.393 1.167 1.00 98.50 162 ARG A N 1
ATOM 1249 C CA . ARG A 1 162 ? 16.772 -0.782 2.487 1.00 98.50 162 ARG A CA 1
ATOM 1250 C C . ARG A 1 162 ? 16.645 0.382 3.465 1.00 98.50 162 ARG A C 1
ATOM 1252 O O . ARG A 1 162 ? 15.875 0.286 4.407 1.00 98.50 162 ARG A O 1
ATOM 1259 N N . GLU A 1 163 ? 17.420 1.445 3.277 1.00 98.44 163 GLU A N 1
ATOM 1260 C CA . GLU A 1 163 ? 17.288 2.679 4.058 1.00 98.44 163 GLU A CA 1
ATOM 1261 C C . GLU A 1 163 ? 16.114 3.539 3.554 1.00 98.44 163 GLU A C 1
ATOM 1263 O O . GLU A 1 163 ? 15.442 4.209 4.340 1.00 98.44 163 GLU A O 1
ATOM 1268 N N . LEU A 1 164 ? 15.868 3.514 2.238 1.00 98.69 164 LEU A N 1
ATOM 1269 C CA . LEU A 1 164 ? 14.788 4.248 1.580 1.00 98.69 164 LEU A CA 1
ATOM 1270 C C . LEU A 1 164 ? 13.414 3.606 1.806 1.00 98.69 164 LEU A C 1
ATOM 1272 O O . LEU A 1 164 ? 12.455 4.322 2.087 1.00 98.69 164 LEU A O 1
ATOM 1276 N N . LEU A 1 165 ? 13.308 2.284 1.641 1.00 98.69 165 LEU A N 1
ATOM 1277 C CA . LEU A 1 165 ? 12.034 1.562 1.681 1.00 98.69 165 LEU A CA 1
ATOM 1278 C C . LEU A 1 165 ? 11.761 0.925 3.045 1.00 98.69 165 LEU A C 1
ATOM 1280 O O . LEU A 1 165 ? 12.688 0.617 3.788 1.00 98.69 165 LEU A O 1
ATOM 1284 N N . GLY A 1 166 ? 10.482 0.700 3.353 1.00 98.00 166 GLY A N 1
ATOM 1285 C CA . GLY A 1 166 ? 10.060 0.102 4.622 1.00 98.00 166 GLY A CA 1
ATOM 1286 C C . GLY A 1 166 ? 10.515 -1.349 4.772 1.00 98.00 166 GLY A C 1
ATOM 1287 O O . GLY A 1 166 ? 11.133 -1.712 5.771 1.00 98.00 166 GLY A O 1
ATOM 1288 N N . GLU A 1 167 ? 10.243 -2.179 3.762 1.00 98.50 167 GLU A N 1
ATOM 1289 C CA . GLU A 1 167 ? 10.649 -3.588 3.743 1.00 98.50 167 GLU A CA 1
ATOM 1290 C C . GLU A 1 167 ? 11.154 -3.998 2.357 1.00 98.50 167 GLU A C 1
ATOM 1292 O O . GLU A 1 167 ? 10.533 -3.712 1.332 1.00 98.50 167 GLU A O 1
ATOM 1297 N N . VAL A 1 168 ? 12.281 -4.713 2.329 1.00 98.75 168 VAL A N 1
ATOM 1298 C CA . VAL A 1 168 ? 12.897 -5.233 1.103 1.00 98.75 168 VAL A CA 1
ATOM 1299 C C . VAL A 1 168 ? 13.313 -6.680 1.340 1.00 98.75 168 VAL A C 1
ATOM 1301 O O . VAL A 1 168 ? 14.252 -6.946 2.098 1.00 98.75 168 VAL A O 1
ATOM 1304 N N . GLY A 1 169 ? 12.609 -7.602 0.690 1.00 98.44 169 GLY A N 1
ATOM 1305 C CA . GLY A 1 169 ? 12.857 -9.035 0.757 1.00 98.44 169 GLY A CA 1
ATOM 1306 C C . GLY A 1 169 ? 14.198 -9.465 0.158 1.00 98.44 169 GLY A C 1
ATOM 1307 O O . GLY A 1 169 ? 14.952 -8.680 -0.427 1.00 98.44 169 GLY A O 1
ATOM 1308 N N . GLU A 1 170 ? 14.503 -10.750 0.316 1.00 98.06 170 GLU A N 1
ATOM 1309 C CA . GLU A 1 170 ? 15.689 -11.368 -0.279 1.00 98.06 170 GLU A CA 1
ATOM 1310 C C . GLU A 1 170 ? 15.639 -11.291 -1.809 1.00 98.06 170 GLU A C 1
ATOM 1312 O O . GLU A 1 170 ? 14.572 -11.388 -2.410 1.00 98.06 170 GLU A O 1
ATOM 1317 N N . ASP A 1 171 ? 16.793 -11.094 -2.445 1.00 97.88 171 ASP A N 1
ATOM 1318 C CA . ASP A 1 171 ? 16.940 -11.052 -3.907 1.00 97.88 171 ASP A CA 1
ATOM 1319 C C . ASP A 1 171 ? 16.042 -10.042 -4.653 1.00 97.88 171 ASP A C 1
ATOM 1321 O O . ASP A 1 171 ? 15.832 -10.160 -5.862 1.00 97.88 171 ASP A O 1
ATOM 1325 N N . VAL A 1 172 ? 15.548 -9.003 -3.968 1.00 98.62 172 VAL A N 1
ATOM 1326 C CA . VAL A 1 172 ? 14.841 -7.890 -4.615 1.00 98.62 172 VAL A CA 1
ATOM 1327 C C . VAL A 1 172 ? 15.799 -7.066 -5.470 1.00 98.62 172 VAL A C 1
ATOM 1329 O O . VAL A 1 172 ? 16.863 -6.617 -5.025 1.00 98.62 172 VAL A O 1
ATOM 1332 N N . VAL A 1 173 ? 15.381 -6.790 -6.703 1.00 98.06 173 VAL A N 1
ATOM 1333 C CA . VAL A 1 173 ? 16.111 -5.922 -7.627 1.00 98.06 173 VAL A CA 1
ATOM 1334 C C . VAL A 1 173 ? 15.204 -4.794 -8.083 1.00 98.06 173 VAL A C 1
ATOM 1336 O O . VAL A 1 173 ? 14.266 -5.006 -8.843 1.00 98.06 173 VAL A O 1
ATOM 1339 N N . VAL A 1 174 ? 15.545 -3.573 -7.684 1.00 98.44 174 VAL A N 1
ATOM 1340 C CA . VAL A 1 174 ? 14.935 -2.348 -8.205 1.00 98.44 174 VAL A CA 1
ATOM 1341 C C . VAL A 1 174 ? 15.950 -1.646 -9.106 1.00 98.44 174 VAL A C 1
ATOM 1343 O O . VAL A 1 174 ? 17.140 -1.562 -8.786 1.00 98.44 174 VAL A O 1
ATOM 1346 N N . ARG A 1 175 ? 15.516 -1.199 -10.286 1.00 98.12 175 ARG A N 1
ATOM 1347 C CA . ARG A 1 175 ? 16.355 -0.442 -11.219 1.00 98.12 175 ARG A CA 1
ATOM 1348 C C . ARG A 1 175 ? 16.079 1.053 -11.082 1.00 98.12 175 ARG A C 1
ATOM 1350 O O . ARG A 1 175 ? 14.939 1.462 -11.277 1.00 98.12 175 ARG A O 1
ATOM 1357 N N . PRO A 1 176 ? 17.113 1.879 -10.859 1.00 97.12 176 PRO A N 1
ATOM 1358 C CA . PRO A 1 176 ? 16.979 3.324 -10.964 1.00 97.12 176 PRO A CA 1
ATOM 1359 C C . PRO A 1 176 ? 16.487 3.798 -12.351 1.00 97.12 176 PRO A C 1
ATOM 1361 O O . PRO A 1 176 ? 16.783 3.141 -13.357 1.00 97.12 176 PRO A O 1
ATOM 1364 N N . PRO A 1 177 ? 15.809 4.959 -12.437 1.00 98.12 177 PRO A N 1
ATOM 1365 C CA . PRO A 1 177 ? 15.363 5.758 -11.300 1.00 98.12 177 PRO A CA 1
ATOM 1366 C C . PRO A 1 177 ? 14.119 5.155 -10.626 1.00 98.12 177 PRO A C 1
ATOM 1368 O O . PRO A 1 177 ? 13.271 4.566 -11.297 1.00 98.12 177 PRO A O 1
ATOM 1371 N N . LEU A 1 178 ? 14.031 5.334 -9.309 1.00 98.62 178 LEU A N 1
ATOM 1372 C CA . LEU A 1 178 ? 12.865 5.078 -8.467 1.00 98.62 178 LEU A CA 1
ATOM 1373 C C . LEU A 1 178 ? 12.385 6.412 -7.879 1.00 98.62 178 LEU A C 1
ATOM 1375 O O . LEU A 1 178 ? 13.202 7.200 -7.394 1.00 98.62 178 LEU A O 1
ATOM 1379 N N . SER A 1 179 ? 11.077 6.649 -7.900 1.00 98.81 179 SER A N 1
ATOM 1380 C CA . SER A 1 179 ? 10.439 7.803 -7.259 1.00 98.81 179 SER A CA 1
ATOM 1381 C C . SER A 1 179 ? 9.448 7.336 -6.198 1.00 98.81 179 SER A C 1
ATOM 1383 O O . SER A 1 179 ? 8.653 6.435 -6.463 1.00 98.81 179 SER A O 1
ATOM 1385 N N . VAL A 1 180 ? 9.500 7.957 -5.021 1.00 98.75 180 VAL A N 1
ATOM 1386 C CA . VAL A 1 180 ? 8.619 7.698 -3.872 1.00 98.75 180 VAL A CA 1
ATOM 1387 C C . VAL A 1 180 ? 8.204 9.018 -3.222 1.00 98.75 180 VAL A C 1
ATOM 1389 O O . VAL A 1 180 ? 8.907 10.010 -3.415 1.00 98.75 180 VAL A O 1
ATOM 1392 N N . ASP A 1 181 ? 7.113 9.022 -2.450 1.00 98.25 181 ASP A N 1
ATOM 1393 C CA . ASP A 1 181 ? 6.780 10.165 -1.583 1.00 98.25 181 ASP A CA 1
ATOM 1394 C C . ASP A 1 181 ? 7.572 10.082 -0.272 1.00 98.25 181 ASP A C 1
ATOM 1396 O O . ASP A 1 181 ? 8.289 11.013 0.087 1.00 98.25 181 ASP A O 1
ATOM 1400 N N . TYR A 1 182 ? 7.492 8.936 0.411 1.00 98.50 182 TYR A N 1
ATOM 1401 C CA . TYR A 1 182 ? 8.134 8.679 1.705 1.00 98.50 182 TYR A CA 1
ATOM 1402 C C . TYR A 1 182 ? 9.051 7.452 1.693 1.00 98.50 182 TYR A C 1
ATOM 1404 O O . TYR A 1 182 ? 9.952 7.350 2.529 1.00 98.50 182 TYR A O 1
ATOM 1412 N N . GLY A 1 183 ? 8.817 6.499 0.790 1.00 98.31 183 GLY A N 1
ATOM 1413 C CA . GLY A 1 183 ? 9.532 5.223 0.670 1.00 98.31 183 GLY A CA 1
ATOM 1414 C C . GLY A 1 183 ? 9.253 4.227 1.803 1.00 98.31 183 GLY A C 1
ATOM 1415 O O . GLY A 1 183 ? 9.045 3.038 1.553 1.00 98.31 183 GLY A O 1
ATOM 1416 N N . GLN A 1 184 ? 9.206 4.694 3.052 1.00 98.06 184 GLN A N 1
ATOM 1417 C CA . GLN A 1 184 ? 9.049 3.872 4.255 1.00 98.06 184 GLN A CA 1
ATOM 1418 C C . GLN A 1 184 ? 7.707 3.124 4.344 1.00 98.06 184 GLN A C 1
ATOM 1420 O O . GLN A 1 184 ? 7.575 2.232 5.180 1.00 98.06 184 GLN A O 1
ATOM 1425 N N . TYR A 1 185 ? 6.720 3.461 3.506 1.00 98.38 185 TYR A N 1
ATOM 1426 C CA . TYR A 1 185 ? 5.425 2.775 3.450 1.00 98.38 185 TYR A CA 1
ATOM 1427 C C . TYR A 1 185 ? 5.316 1.799 2.270 1.00 98.38 185 TYR A C 1
ATOM 1429 O O . TYR A 1 185 ? 4.238 1.266 1.995 1.00 98.38 185 TYR A O 1
ATOM 1437 N N . VAL A 1 186 ? 6.436 1.520 1.599 1.00 98.88 186 VAL A N 1
ATOM 1438 C CA . VAL A 1 186 ? 6.555 0.488 0.568 1.00 98.88 186 VAL A CA 1
ATOM 1439 C C . VAL A 1 186 ? 7.186 -0.778 1.156 1.00 98.88 186 VAL A C 1
ATOM 1441 O O . VAL A 1 186 ? 8.298 -0.740 1.687 1.00 98.88 186 VAL A O 1
ATOM 1444 N N . SER A 1 187 ? 6.501 -1.909 0.982 1.00 98.88 187 SER A N 1
ATOM 1445 C CA . SER A 1 187 ? 7.021 -3.252 1.264 1.00 98.88 187 SER A CA 1
ATOM 1446 C C . SER A 1 187 ? 7.153 -4.050 -0.031 1.00 98.88 187 SER A C 1
ATOM 1448 O O . SER A 1 187 ? 6.194 -4.128 -0.802 1.00 98.88 187 SER A O 1
ATOM 1450 N N . ILE A 1 188 ? 8.315 -4.671 -0.258 1.00 98.94 188 ILE A N 1
ATOM 1451 C CA . ILE A 1 188 ? 8.589 -5.519 -1.428 1.00 98.94 188 ILE A CA 1
ATOM 1452 C C . ILE A 1 188 ? 9.012 -6.921 -0.982 1.00 98.94 188 ILE A C 1
ATOM 1454 O O . ILE A 1 188 ? 10.044 -7.077 -0.328 1.00 98.94 188 ILE A O 1
ATOM 1458 N N . GLY A 1 189 ? 8.238 -7.938 -1.367 1.00 98.81 189 GLY A N 1
ATOM 1459 C CA . GLY A 1 189 ? 8.522 -9.349 -1.113 1.00 98.81 189 GLY A CA 1
ATOM 1460 C C . GLY A 1 189 ? 9.721 -9.887 -1.897 1.00 98.81 189 GLY A C 1
ATOM 1461 O O . GLY A 1 189 ? 10.223 -9.259 -2.828 1.00 98.81 189 GLY A O 1
ATOM 1462 N N . ALA A 1 190 ? 10.206 -11.061 -1.494 1.00 98.81 190 ALA A N 1
ATOM 1463 C CA . ALA A 1 190 ? 11.420 -11.668 -2.031 1.00 98.81 190 ALA A CA 1
ATOM 1464 C C . ALA A 1 190 ? 11.345 -11.952 -3.543 1.00 98.81 190 ALA A C 1
ATOM 1466 O O . ALA A 1 190 ? 10.271 -12.188 -4.095 1.00 98.81 190 ALA A O 1
ATOM 1467 N N . ARG A 1 191 ? 12.509 -11.958 -4.209 1.00 98.81 191 ARG A N 1
ATOM 1468 C CA . ARG A 1 191 ? 12.700 -12.284 -5.639 1.00 98.81 191 ARG A CA 1
ATOM 1469 C C . ARG A 1 191 ? 11.917 -11.390 -6.611 1.00 98.81 191 ARG A C 1
ATOM 1471 O O . ARG A 1 191 ? 11.828 -11.682 -7.802 1.00 98.81 191 ARG A O 1
ATOM 1478 N N . THR A 1 192 ? 11.383 -10.275 -6.121 1.00 98.94 192 THR A N 1
ATOM 1479 C CA . THR A 1 192 ? 10.654 -9.300 -6.927 1.00 98.94 192 THR A CA 1
ATOM 1480 C C . THR A 1 192 ? 11.610 -8.418 -7.727 1.00 98.94 192 THR A C 1
ATOM 1482 O O . THR A 1 192 ? 12.614 -7.903 -7.222 1.00 98.94 192 THR A O 1
ATOM 1485 N N . PHE A 1 193 ? 11.265 -8.204 -8.995 1.00 98.88 193 PHE A N 1
ATOM 1486 C CA . PHE A 1 193 ? 11.991 -7.340 -9.915 1.00 98.88 193 PHE A CA 1
ATOM 1487 C C . PHE A 1 193 ? 11.163 -6.106 -10.276 1.00 98.88 193 PHE A C 1
ATOM 1489 O O . PHE A 1 193 ? 10.049 -6.218 -10.789 1.00 98.88 193 PHE A O 1
ATOM 1496 N N . VAL A 1 194 ? 11.746 -4.921 -10.091 1.00 98.88 194 VAL A N 1
ATOM 1497 C CA . VAL A 1 194 ? 11.163 -3.633 -10.478 1.00 98.88 194 VAL A CA 1
ATOM 1498 C C . VAL A 1 194 ? 12.063 -2.941 -11.490 1.00 98.88 194 VAL A C 1
ATOM 1500 O O . VAL A 1 194 ? 13.218 -2.611 -11.212 1.00 98.88 194 VAL A O 1
ATOM 1503 N N . ASN A 1 195 ? 11.542 -2.732 -12.695 1.00 98.75 195 ASN A N 1
ATOM 1504 C CA . ASN A 1 195 ? 12.291 -2.090 -13.765 1.00 98.75 195 ASN A CA 1
ATOM 1505 C C . ASN A 1 195 ? 12.328 -0.557 -13.602 1.00 98.75 195 ASN A C 1
ATOM 1507 O O . ASN A 1 195 ? 11.716 0.011 -12.701 1.00 98.75 195 ASN A O 1
ATOM 1511 N N . CYS A 1 196 ? 13.085 0.112 -14.471 1.00 98.06 196 CYS A N 1
ATOM 1512 C CA . CYS A 1 196 ? 13.380 1.535 -14.346 1.00 98.06 196 CYS A CA 1
ATOM 1513 C C . CYS A 1 196 ? 12.149 2.442 -14.482 1.00 98.06 196 CYS A C 1
ATOM 1515 O O . CYS A 1 196 ? 11.210 2.141 -15.222 1.00 98.06 196 CYS A O 1
ATOM 1517 N N . GLY A 1 197 ? 12.195 3.592 -13.805 1.00 98.62 197 GLY A N 1
ATOM 1518 C CA . GLY A 1 197 ? 11.168 4.630 -13.891 1.00 98.62 197 GLY A CA 1
ATOM 1519 C C . GLY A 1 197 ? 9.926 4.350 -13.049 1.00 98.62 197 GLY A C 1
ATOM 1520 O O . GLY A 1 197 ? 8.880 4.936 -13.316 1.00 98.62 197 GLY A O 1
ATOM 1521 N N . ALA A 1 198 ? 10.005 3.439 -12.076 1.00 98.81 198 ALA A N 1
ATOM 1522 C CA . ALA A 1 198 ? 8.887 3.164 -11.184 1.00 98.81 198 ALA A CA 1
ATOM 1523 C C . ALA A 1 198 ? 8.560 4.388 -10.311 1.00 98.81 198 ALA A C 1
ATOM 1525 O O . ALA A 1 198 ? 9.461 5.011 -9.743 1.00 98.81 198 ALA A O 1
ATOM 1526 N N . VAL A 1 199 ? 7.268 4.699 -10.188 1.00 98.94 199 VAL A N 1
ATOM 1527 C CA . VAL A 1 199 ? 6.742 5.757 -9.312 1.00 98.94 199 VAL A CA 1
ATOM 1528 C C . VAL A 1 199 ? 5.813 5.117 -8.287 1.00 98.94 199 VAL A C 1
ATOM 1530 O O . VAL A 1 199 ? 4.777 4.570 -8.660 1.00 98.94 199 VAL A O 1
ATOM 1533 N N . LEU A 1 200 ? 6.181 5.161 -7.010 1.00 98.88 200 LEU A N 1
ATOM 1534 C CA . LEU A 1 200 ? 5.441 4.547 -5.909 1.00 98.88 200 LEU A CA 1
ATOM 1535 C C . LEU A 1 200 ? 5.030 5.649 -4.921 1.00 98.88 200 LEU A C 1
ATOM 1537 O O . LEU A 1 200 ? 5.791 5.992 -4.024 1.00 98.88 200 LEU A O 1
ATOM 1541 N N . LEU A 1 201 ? 3.853 6.242 -5.117 1.00 98.69 201 LEU A N 1
ATOM 1542 C CA . LEU A 1 201 ? 3.356 7.321 -4.255 1.00 98.69 201 LEU A CA 1
ATOM 1543 C C . LEU A 1 201 ? 2.719 6.713 -3.004 1.00 98.69 201 LEU A C 1
ATOM 1545 O O . LEU A 1 201 ? 1.581 6.235 -3.062 1.00 98.69 201 LEU A O 1
ATOM 1549 N N . ASP A 1 202 ? 3.479 6.656 -1.911 1.00 98.38 202 ASP A N 1
ATOM 1550 C CA . ASP A 1 202 ? 3.211 5.862 -0.709 1.00 98.38 202 ASP A CA 1
ATOM 1551 C C . ASP A 1 202 ? 2.678 6.684 0.480 1.00 98.38 202 ASP A C 1
ATOM 1553 O O . ASP A 1 202 ? 3.006 6.417 1.632 1.00 98.38 202 ASP A O 1
ATOM 1557 N N . VAL A 1 203 ? 1.790 7.654 0.227 1.00 96.75 203 VAL A N 1
ATOM 1558 C CA . VAL A 1 203 ? 0.981 8.314 1.282 1.00 96.75 203 VAL A CA 1
ATOM 1559 C C . VAL A 1 203 ? 0.056 7.332 2.031 1.00 96.75 203 VAL A C 1
ATOM 1561 O O . VAL A 1 203 ? -0.425 7.628 3.119 1.00 96.75 203 VAL A O 1
ATOM 1564 N N . ALA A 1 204 ? -0.181 6.136 1.487 1.00 95.56 204 ALA A N 1
ATOM 1565 C CA . ALA A 1 204 ? -0.660 4.959 2.210 1.00 95.56 204 ALA A CA 1
ATOM 1566 C C . ALA A 1 204 ? 0.195 3.730 1.854 1.00 95.56 204 ALA A C 1
ATOM 1568 O O . ALA A 1 204 ? 0.913 3.751 0.851 1.00 95.56 204 ALA A O 1
ATOM 1569 N N . PRO A 1 205 ? 0.099 2.629 2.627 1.00 98.19 205 PRO A N 1
ATOM 1570 C CA . PRO A 1 205 ? 0.906 1.443 2.379 1.00 98.19 205 PRO A CA 1
ATOM 1571 C C . PRO A 1 205 ? 0.777 0.889 0.953 1.00 98.19 205 PRO A C 1
ATOM 1573 O O . PRO A 1 205 ? -0.332 0.633 0.471 1.00 98.19 205 PRO A O 1
ATOM 1576 N N . ILE A 1 206 ? 1.922 0.628 0.324 1.00 98.81 206 ILE A N 1
ATOM 1577 C CA . ILE A 1 206 ? 2.046 -0.130 -0.923 1.00 98.81 206 ILE A CA 1
ATOM 1578 C C . ILE A 1 206 ? 2.692 -1.469 -0.580 1.00 98.81 206 ILE A C 1
ATOM 1580 O O . ILE A 1 206 ? 3.857 -1.524 -0.189 1.00 98.81 206 ILE A O 1
ATOM 1584 N N . ARG A 1 207 ? 1.941 -2.561 -0.731 1.00 98.88 207 ARG A N 1
ATOM 1585 C CA . ARG A 1 207 ? 2.435 -3.919 -0.472 1.00 98.88 207 ARG A CA 1
ATOM 1586 C C . ARG A 1 207 ? 2.614 -4.665 -1.779 1.00 98.88 207 ARG A C 1
ATOM 1588 O O . ARG A 1 207 ? 1.649 -4.836 -2.518 1.00 98.88 207 ARG A O 1
ATOM 1595 N N . ILE A 1 208 ? 3.833 -5.111 -2.047 1.00 98.94 208 ILE A N 1
ATOM 1596 C CA . ILE A 1 208 ? 4.186 -5.920 -3.211 1.00 98.94 208 ILE A CA 1
ATOM 1597 C C . ILE A 1 208 ? 4.637 -7.288 -2.712 1.00 98.94 208 ILE A C 1
ATOM 1599 O O . ILE A 1 208 ? 5.534 -7.367 -1.876 1.00 98.94 208 ILE A O 1
ATOM 1603 N N . GLY A 1 209 ? 3.998 -8.344 -3.211 1.00 98.81 209 GLY A N 1
ATOM 1604 C CA . GLY A 1 209 ? 4.291 -9.730 -2.860 1.00 98.81 209 GLY A CA 1
ATOM 1605 C C . GLY A 1 209 ? 5.646 -10.236 -3.356 1.00 98.81 209 GLY A C 1
ATOM 1606 O O . GLY A 1 209 ? 6.528 -9.472 -3.766 1.00 98.81 209 GLY A O 1
ATOM 1607 N N . GLU A 1 210 ? 5.808 -11.552 -3.304 1.00 98.88 210 GLU A N 1
ATOM 1608 C CA . GLU A 1 210 ? 6.997 -12.261 -3.781 1.00 98.88 210 GLU A CA 1
ATOM 1609 C C . GLU A 1 210 ? 6.913 -12.580 -5.278 1.00 98.88 210 GLU A C 1
ATOM 1611 O O . GLU A 1 210 ? 5.827 -12.679 -5.847 1.00 98.88 210 GLU A O 1
ATOM 1616 N N . ASP A 1 211 ? 8.068 -12.758 -5.924 1.00 98.88 211 ASP A N 1
ATOM 1617 C CA . ASP A 1 211 ? 8.182 -13.144 -7.340 1.00 98.88 211 ASP A CA 1
ATOM 1618 C C . ASP A 1 211 ? 7.447 -12.199 -8.318 1.00 98.88 211 ASP A C 1
ATOM 1620 O O . ASP A 1 211 ? 7.109 -12.572 -9.444 1.00 98.88 211 ASP A O 1
ATOM 1624 N N . VAL A 1 212 ? 7.192 -10.949 -7.917 1.00 98.94 212 VAL A N 1
ATOM 1625 C CA . VAL A 1 212 ? 6.490 -9.969 -8.753 1.00 98.94 212 VAL A CA 1
ATOM 1626 C C . VAL A 1 212 ? 7.437 -9.436 -9.827 1.00 98.94 212 VAL A C 1
ATOM 1628 O O . VAL A 1 212 ? 8.599 -9.115 -9.570 1.00 98.94 212 VAL A O 1
ATOM 1631 N N . GLN A 1 213 ? 6.929 -9.275 -11.048 1.00 98.88 213 GLN A N 1
ATOM 1632 C CA . GLN A 1 213 ? 7.646 -8.601 -12.128 1.00 98.88 213 GLN A CA 1
ATOM 1633 C C . GLN A 1 213 ? 6.961 -7.285 -12.486 1.00 98.88 213 GLN A C 1
ATOM 1635 O O . GLN A 1 213 ? 5.836 -7.265 -12.981 1.00 98.88 213 GLN A O 1
ATOM 1640 N N . ILE A 1 214 ? 7.657 -6.169 -12.288 1.00 98.94 214 ILE A N 1
ATOM 1641 C CA . ILE A 1 214 ? 7.165 -4.829 -12.608 1.00 98.94 214 ILE A CA 1
ATOM 1642 C C . ILE A 1 214 ? 7.956 -4.267 -13.792 1.00 98.94 214 ILE A C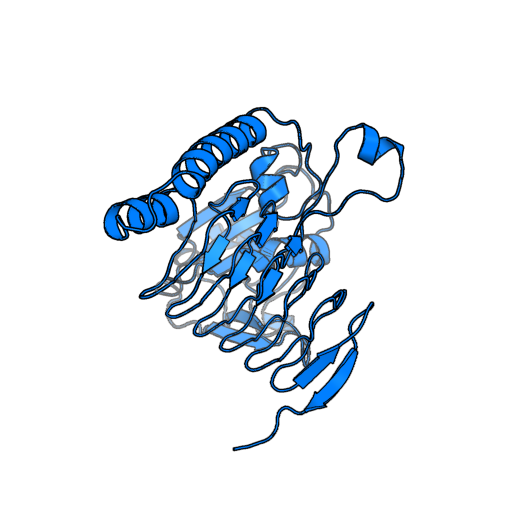 1
ATOM 1644 O O . ILE A 1 214 ? 9.175 -4.095 -13.737 1.00 98.94 214 ILE A O 1
ATOM 1648 N N . GLY A 1 215 ? 7.252 -3.996 -14.891 1.00 98.88 215 GLY A N 1
ATOM 1649 C CA . GLY A 1 215 ? 7.793 -3.406 -16.111 1.00 98.88 215 GLY A CA 1
ATOM 1650 C C . GLY A 1 215 ? 8.258 -1.953 -15.935 1.00 98.88 215 GLY A C 1
ATOM 1651 O O . GLY A 1 215 ? 8.081 -1.355 -14.877 1.00 98.88 215 GLY A O 1
ATOM 1652 N N . PRO A 1 216 ? 8.886 -1.360 -16.966 1.00 98.81 216 PRO A N 1
ATOM 1653 C CA . PRO A 1 216 ? 9.398 0.003 -16.870 1.00 98.81 216 PRO A CA 1
ATOM 1654 C C . PRO A 1 216 ? 8.255 1.019 -16.792 1.00 98.81 216 PRO A C 1
ATOM 1656 O O . PRO A 1 216 ? 7.211 0.826 -17.416 1.00 98.81 216 PRO A O 1
ATOM 1659 N N . ASN A 1 217 ? 8.478 2.130 -16.093 1.00 98.81 217 ASN A N 1
ATOM 1660 C CA . ASN A 1 217 ? 7.537 3.249 -15.962 1.00 98.81 217 ASN A CA 1
ATOM 1661 C C . ASN A 1 217 ? 6.167 2.881 -15.358 1.00 98.81 217 ASN A C 1
ATOM 1663 O O . ASN A 1 217 ? 5.158 3.501 -15.696 1.00 98.81 217 ASN A O 1
ATOM 1667 N N . VAL A 1 218 ? 6.107 1.850 -14.510 1.00 98.94 218 VAL A N 1
ATOM 1668 C CA . VAL A 1 218 ? 4.887 1.512 -13.762 1.00 98.94 218 VAL A CA 1
ATOM 1669 C C . VAL A 1 218 ? 4.674 2.503 -12.620 1.00 98.94 218 VAL A C 1
ATOM 1671 O O . VAL A 1 218 ? 5.629 2.938 -11.978 1.00 98.94 218 VAL A O 1
ATOM 1674 N N . GLN A 1 219 ? 3.413 2.847 -12.366 1.00 98.94 219 GLN A N 1
ATOM 1675 C CA . GLN A 1 219 ? 3.012 3.800 -11.336 1.00 98.94 219 GLN A CA 1
ATOM 1676 C C . GLN A 1 219 ? 2.027 3.144 -10.364 1.00 98.94 219 GLN A C 1
ATOM 1678 O O . GLN A 1 219 ? 0.974 2.666 -10.790 1.00 98.94 219 GLN A O 1
ATOM 1683 N N . LEU A 1 220 ? 2.352 3.137 -9.072 1.00 98.94 220 LEU A N 1
ATOM 1684 C CA . LEU A 1 220 ? 1.464 2.709 -7.989 1.00 98.94 220 LEU A CA 1
ATOM 1685 C C . LEU A 1 220 ? 1.077 3.953 -7.185 1.00 98.94 220 LEU A C 1
ATOM 1687 O O . LEU A 1 220 ? 1.931 4.570 -6.551 1.00 98.94 220 LEU A O 1
ATOM 1691 N N . LEU A 1 221 ? -0.191 4.360 -7.272 1.00 98.81 221 LEU A N 1
ATOM 1692 C CA . LEU A 1 221 ? -0.650 5.669 -6.811 1.00 98.81 221 LEU A CA 1
ATOM 1693 C C . LEU A 1 221 ? -1.677 5.507 -5.689 1.00 98.81 221 LEU A C 1
ATOM 1695 O O . LEU A 1 221 ? -2.836 5.211 -5.964 1.00 98.81 221 LEU A O 1
ATOM 1699 N N . THR A 1 222 ? -1.269 5.705 -4.435 1.00 98.69 222 THR A N 1
ATOM 1700 C CA . THR A 1 222 ? -2.186 5.710 -3.279 1.00 98.69 222 THR A CA 1
ATOM 1701 C C . THR A 1 222 ? -2.915 7.042 -2.986 1.00 98.69 222 THR A C 1
ATOM 1703 O O . THR A 1 222 ? -3.993 6.971 -2.382 1.00 98.69 222 THR A O 1
ATOM 1706 N N . PRO A 1 223 ? -2.435 8.230 -3.428 1.00 97.88 223 PRO A N 1
ATOM 1707 C CA . PRO A 1 223 ? -3.125 9.513 -3.250 1.00 97.88 223 PRO A CA 1
ATOM 1708 C C . PRO A 1 223 ? -4.539 9.604 -3.829 1.00 97.88 223 PRO A C 1
ATOM 1710 O O . PRO A 1 223 ? -4.798 9.239 -4.977 1.00 97.88 223 PRO A O 1
ATOM 1713 N N . THR A 1 224 ? -5.448 10.230 -3.088 1.00 95.50 224 THR A N 1
ATOM 1714 C CA . THR A 1 224 ? -6.755 10.702 -3.563 1.00 95.50 224 THR A CA 1
ATOM 1715 C C . THR A 1 224 ? -6.978 12.149 -3.146 1.00 95.50 224 THR A C 1
ATOM 1717 O O . THR A 1 224 ? -6.610 12.563 -2.052 1.00 95.50 224 THR A O 1
ATOM 1720 N N . HIS A 1 225 ? -7.657 12.926 -3.988 1.00 92.69 225 HIS A N 1
ATOM 1721 C CA . HIS A 1 225 ? -7.995 14.310 -3.662 1.00 92.69 225 HIS A CA 1
ATOM 1722 C C . HIS A 1 225 ? -9.507 14.530 -3.658 1.00 92.69 225 HIS A C 1
ATOM 1724 O O . HIS A 1 225 ? -10.216 13.939 -4.483 1.00 92.69 225 HIS A O 1
ATOM 1730 N N . PRO A 1 226 ? -10.011 15.443 -2.808 1.00 85.69 226 PRO A N 1
ATOM 1731 C CA . PRO A 1 226 ? -11.374 15.931 -2.921 1.00 85.69 226 PRO A CA 1
ATOM 1732 C C . PRO A 1 226 ? -11.671 16.419 -4.344 1.00 85.69 226 PRO A C 1
ATOM 1734 O O . PRO A 1 226 ? -10.914 17.196 -4.932 1.00 85.69 226 PRO A O 1
ATOM 1737 N N . LEU A 1 227 ? -12.810 15.989 -4.893 1.00 82.94 227 LEU A N 1
ATOM 1738 C CA . LEU A 1 227 ? -13.263 16.439 -6.215 1.00 82.94 227 LEU A CA 1
ATOM 1739 C C . LEU A 1 227 ? -13.663 17.921 -6.196 1.00 82.94 227 LEU A C 1
ATOM 1741 O O . LEU A 1 227 ? -13.493 18.632 -7.189 1.00 82.94 227 LEU A O 1
ATOM 1745 N N . ALA A 1 228 ? -14.170 18.392 -5.053 1.00 76.44 228 ALA A N 1
ATOM 1746 C CA . ALA A 1 228 ? -14.479 19.795 -4.833 1.00 76.44 228 ALA A CA 1
ATOM 1747 C C . ALA A 1 228 ? -13.191 20.651 -4.892 1.00 76.44 228 ALA A C 1
ATOM 1749 O O . ALA A 1 228 ? -12.196 20.303 -4.250 1.00 76.44 228 ALA A O 1
ATOM 1750 N N . PRO A 1 229 ? -13.185 21.784 -5.622 1.00 82.44 229 PRO A N 1
ATOM 1751 C CA . PRO A 1 229 ? -11.987 22.607 -5.779 1.00 82.44 229 PRO A CA 1
ATOM 1752 C C . PRO A 1 229 ? -11.430 23.186 -4.477 1.00 82.44 229 PRO A C 1
ATOM 1754 O O . PRO A 1 229 ? -10.215 23.204 -4.316 1.00 82.44 229 PRO A O 1
ATOM 1757 N N . GLU A 1 230 ? -12.286 23.662 -3.569 1.00 87.75 230 GLU A N 1
ATOM 1758 C CA . GLU A 1 230 ? -11.844 24.397 -2.373 1.00 87.75 230 GLU A CA 1
ATOM 1759 C C . GLU A 1 230 ? -11.036 23.528 -1.394 1.00 87.75 230 GLU A C 1
ATOM 1761 O O . GLU A 1 230 ? -9.898 23.897 -1.098 1.00 87.75 230 GLU A O 1
ATOM 1766 N N . PRO A 1 231 ? -11.496 22.330 -0.977 1.00 79.25 231 PRO A N 1
ATOM 1767 C CA . PRO A 1 231 ? -10.667 21.459 -0.145 1.00 79.25 231 PRO A CA 1
ATOM 1768 C C . PRO A 1 231 ? -9.337 21.091 -0.818 1.00 79.25 231 PRO A C 1
ATOM 1770 O O . PRO A 1 231 ? -8.287 21.112 -0.182 1.00 79.25 231 PRO A O 1
ATOM 1773 N N . ARG A 1 232 ? -9.346 20.843 -2.133 1.00 88.69 232 ARG A N 1
ATOM 1774 C CA . ARG A 1 232 ? -8.121 20.536 -2.885 1.00 88.69 232 ARG A CA 1
ATOM 1775 C C . ARG A 1 232 ? -7.154 21.727 -2.967 1.00 88.69 232 ARG A C 1
ATOM 1777 O O . ARG A 1 232 ? -5.942 21.533 -2.934 1.00 88.69 232 ARG A O 1
ATOM 1784 N N . ARG A 1 233 ? -7.656 22.966 -3.058 1.00 85.38 233 ARG A N 1
ATOM 1785 C CA . ARG A 1 233 ? -6.829 24.190 -2.985 1.00 85.38 233 ARG A CA 1
ATOM 1786 C C . ARG A 1 233 ? -6.181 24.349 -1.619 1.00 85.38 233 ARG A C 1
ATOM 1788 O O . ARG A 1 233 ? -5.011 24.711 -1.556 1.00 85.38 233 ARG A O 1
ATOM 1795 N N . ALA A 1 234 ? -6.927 24.015 -0.573 1.00 86.06 234 ALA A N 1
ATOM 1796 C CA . ALA A 1 234 ? -6.460 23.980 0.805 1.00 86.06 234 ALA A CA 1
ATOM 1797 C C . ALA A 1 234 ? -5.576 22.759 1.127 1.00 86.06 234 ALA A C 1
ATOM 1799 O O . ALA A 1 234 ? -5.336 22.494 2.294 1.00 86.06 234 ALA A O 1
ATOM 1800 N N . LYS A 1 235 ? -5.088 22.031 0.108 1.00 91.06 235 LYS A N 1
ATOM 1801 C CA . LYS A 1 235 ? -4.130 20.918 0.242 1.00 91.06 235 LYS A CA 1
ATOM 1802 C C . LYS A 1 235 ? -4.656 19.703 1.001 1.00 91.06 235 LYS A C 1
ATOM 1804 O O . LYS A 1 235 ? -3.867 18.865 1.423 1.00 91.06 235 LYS A O 1
ATOM 1809 N N . TRP A 1 236 ? -5.977 19.569 1.105 1.00 89.12 236 TRP A N 1
ATOM 1810 C CA . TRP A 1 236 ? -6.570 18.347 1.623 1.00 89.12 236 TRP A CA 1
ATOM 1811 C C . TRP A 1 236 ? -6.357 17.185 0.652 1.00 89.12 236 TRP A C 1
ATOM 1813 O O . TRP A 1 236 ? -6.679 17.271 -0.540 1.00 89.12 236 TRP A O 1
ATOM 1823 N N . GLU A 1 237 ? -5.862 16.087 1.199 1.00 92.81 237 GLU A N 1
ATOM 1824 C CA . GLU A 1 237 ? -5.606 14.817 0.530 1.00 92.81 237 GLU A CA 1
ATOM 1825 C C . GLU A 1 237 ? -6.108 13.673 1.416 1.00 92.81 237 GLU A C 1
ATOM 1827 O O . GLU A 1 237 ? -6.291 13.851 2.615 1.00 92.81 237 GLU A O 1
ATOM 1832 N N . ALA A 1 238 ? -6.394 12.519 0.830 1.00 92.69 238 ALA A N 1
ATOM 1833 C CA . ALA A 1 238 ? -6.639 11.265 1.536 1.00 92.69 238 ALA A CA 1
ATOM 1834 C C . ALA A 1 238 ? -5.922 10.145 0.784 1.00 92.69 238 ALA A C 1
ATOM 1836 O O . ALA A 1 238 ? -5.577 10.311 -0.384 1.00 92.69 238 ALA A O 1
ATOM 1837 N N . ALA A 1 239 ? -5.755 8.982 1.394 1.00 93.69 239 ALA A N 1
ATOM 1838 C CA . ALA A 1 239 ? -4.971 7.908 0.800 1.00 93.69 239 ALA A CA 1
ATOM 1839 C C . ALA A 1 239 ? -5.711 6.572 0.839 1.00 93.69 239 ALA A C 1
ATOM 1841 O O . ALA A 1 239 ? -6.512 6.313 1.738 1.00 93.69 239 ALA A O 1
ATOM 1842 N N . LYS A 1 240 ? -5.447 5.704 -0.142 1.00 95.19 240 LYS A N 1
ATOM 1843 C CA . LYS A 1 240 ? -5.935 4.319 -0.132 1.00 95.19 240 LYS A CA 1
ATOM 1844 C C . LYS A 1 240 ? -4.812 3.350 -0.493 1.00 95.19 240 LYS A C 1
ATOM 1846 O O . LYS A 1 240 ? -4.194 3.534 -1.544 1.00 95.19 240 LYS A O 1
ATOM 1851 N N . PRO A 1 241 ? -4.573 2.309 0.322 1.00 97.62 241 PRO A N 1
ATOM 1852 C CA . PRO A 1 241 ? -3.447 1.401 0.129 1.00 97.62 241 PRO A CA 1
ATOM 1853 C C . PRO A 1 241 ? -3.562 0.612 -1.179 1.00 97.62 241 PRO A C 1
ATOM 1855 O O . PRO A 1 241 ? -4.660 0.393 -1.687 1.00 97.62 241 PRO A O 1
ATOM 1858 N N . ILE A 1 242 ? -2.426 0.149 -1.699 1.00 98.81 242 ILE A N 1
ATOM 1859 C CA . ILE A 1 242 ? -2.358 -0.752 -2.858 1.00 98.81 242 ILE A CA 1
ATOM 1860 C C . ILE A 1 242 ? -1.749 -2.080 -2.416 1.00 98.81 242 ILE A C 1
ATOM 1862 O O . ILE A 1 242 ? -0.755 -2.099 -1.688 1.00 98.81 242 ILE A O 1
ATOM 1866 N N . THR A 1 243 ? -2.327 -3.187 -2.884 1.00 98.81 243 THR A N 1
ATOM 1867 C CA . THR A 1 243 ? -1.793 -4.535 -2.645 1.00 98.81 243 THR A CA 1
ATOM 1868 C C . THR A 1 243 ? -1.587 -5.266 -3.965 1.00 98.81 243 THR A C 1
ATOM 1870 O O . THR A 1 243 ? -2.518 -5.432 -4.749 1.00 98.81 243 THR A O 1
ATOM 1873 N N . ILE A 1 244 ? -0.365 -5.726 -4.208 1.00 98.94 244 ILE A N 1
ATOM 1874 C CA . ILE A 1 244 ? 0.023 -6.541 -5.355 1.00 98.94 244 ILE A CA 1
ATOM 1875 C C . ILE A 1 244 ? 0.360 -7.933 -4.828 1.00 98.94 244 ILE A C 1
ATOM 1877 O O . ILE A 1 244 ? 1.307 -8.082 -4.059 1.00 98.94 244 ILE A O 1
ATOM 1881 N N . GLY A 1 245 ? -0.436 -8.931 -5.206 1.00 98.81 245 GLY A N 1
ATOM 1882 C CA . GLY A 1 245 ? -0.230 -10.321 -4.815 1.00 98.81 245 GLY A CA 1
ATOM 1883 C C . GLY A 1 245 ? 1.018 -10.941 -5.441 1.00 98.81 245 GLY A C 1
ATOM 1884 O O . GLY A 1 245 ? 1.630 -10.378 -6.351 1.00 98.81 245 GLY A O 1
ATOM 1885 N N . ASP A 1 246 ? 1.369 -12.127 -4.954 1.00 98.88 246 ASP A N 1
ATOM 1886 C CA . ASP A 1 246 ? 2.557 -12.857 -5.396 1.00 98.88 246 ASP A CA 1
ATOM 1887 C C . ASP A 1 246 ? 2.494 -13.216 -6.887 1.00 98.88 246 ASP A C 1
ATOM 1889 O O . ASP A 1 246 ? 1.420 -13.472 -7.445 1.00 98.88 246 ASP A O 1
ATOM 1893 N N . ASN A 1 247 ? 3.657 -13.258 -7.538 1.00 98.75 247 ASN A N 1
ATOM 1894 C CA . ASN A 1 247 ? 3.818 -13.667 -8.934 1.00 98.75 247 ASN A CA 1
ATOM 1895 C C . ASN A 1 247 ? 2.955 -12.858 -9.932 1.00 98.75 247 ASN A C 1
ATOM 1897 O O . ASN A 1 247 ? 2.605 -13.325 -11.018 1.00 98.75 247 ASN A O 1
ATOM 1901 N N . VAL A 1 248 ? 2.583 -11.625 -9.577 1.00 98.94 248 VAL A N 1
ATOM 1902 C CA . VAL A 1 248 ? 1.936 -10.687 -10.502 1.00 98.94 248 VAL A CA 1
ATOM 1903 C C . VAL A 1 248 ? 2.950 -10.176 -11.524 1.00 98.94 248 VAL A C 1
ATOM 1905 O O . VAL A 1 248 ? 4.095 -9.866 -11.194 1.00 98.94 248 VAL A O 1
ATOM 1908 N N . TRP A 1 249 ? 2.511 -10.005 -12.772 1.00 98.88 249 TRP A N 1
ATOM 1909 C CA . TRP A 1 249 ? 3.282 -9.301 -13.795 1.00 98.88 249 TRP A CA 1
ATOM 1910 C C . TRP A 1 249 ? 2.572 -8.023 -14.237 1.00 98.88 249 TRP A C 1
ATOM 1912 O O . TRP A 1 249 ? 1.511 -8.068 -14.859 1.00 98.88 249 TRP A O 1
ATOM 1922 N N . LEU A 1 250 ? 3.189 -6.872 -13.969 1.00 98.94 250 LEU A N 1
ATOM 1923 C CA . LEU A 1 250 ? 2.753 -5.574 -14.477 1.00 98.94 250 LEU A CA 1
ATOM 1924 C C . LEU A 1 250 ? 3.573 -5.209 -15.718 1.00 98.94 250 LEU A C 1
ATOM 1926 O O . LEU A 1 250 ? 4.785 -5.007 -15.644 1.00 98.94 250 LEU A O 1
ATOM 1930 N N . GLY A 1 251 ? 2.921 -5.107 -16.874 1.00 98.88 251 GLY A N 1
ATOM 1931 C CA . GLY A 1 251 ? 3.541 -4.617 -18.101 1.00 98.88 251 GLY A CA 1
ATOM 1932 C C . GLY A 1 251 ? 4.047 -3.175 -17.965 1.00 98.88 251 GLY A C 1
ATOM 1933 O O . GLY A 1 251 ? 3.650 -2.432 -17.071 1.00 98.88 251 GLY A O 1
ATOM 1934 N N . GLY A 1 252 ? 4.929 -2.753 -18.874 1.00 98.81 252 GLY A N 1
ATOM 1935 C CA . GLY A 1 252 ? 5.470 -1.390 -18.842 1.00 98.81 252 GLY A CA 1
ATOM 1936 C C . GLY A 1 252 ? 4.380 -0.318 -18.953 1.00 98.81 252 GLY A C 1
ATOM 1937 O O . GLY A 1 252 ? 3.426 -0.473 -19.717 1.00 98.81 252 GLY A O 1
ATOM 1938 N N . GLY A 1 253 ? 4.513 0.768 -18.195 1.00 98.75 253 GLY A N 1
ATOM 1939 C CA . GLY A 1 253 ? 3.571 1.888 -18.211 1.00 98.75 253 GLY A CA 1
ATOM 1940 C C . GLY A 1 253 ? 2.209 1.602 -17.574 1.00 98.75 253 GLY A C 1
ATOM 1941 O O . GLY A 1 253 ? 1.275 2.365 -17.808 1.00 98.75 253 GLY A O 1
ATOM 1942 N N . VAL A 1 254 ? 2.052 0.503 -16.826 1.00 98.94 254 VAL A N 1
ATOM 1943 C CA . VAL A 1 254 ? 0.826 0.249 -16.052 1.00 98.94 254 VAL A CA 1
ATOM 1944 C C . VAL A 1 254 ? 0.665 1.302 -14.956 1.00 98.94 254 VAL A C 1
ATOM 1946 O O . VAL A 1 254 ? 1.630 1.668 -14.290 1.00 98.94 254 VAL A O 1
ATOM 1949 N N . ILE A 1 255 ? -0.568 1.760 -14.751 1.00 98.94 255 ILE A N 1
ATOM 1950 C CA . ILE A 1 255 ? -0.951 2.656 -13.657 1.00 98.94 255 ILE A CA 1
ATOM 1951 C C . ILE A 1 255 ? -1.946 1.915 -12.765 1.00 98.94 255 ILE A C 1
ATOM 1953 O O . ILE A 1 255 ? -2.981 1.453 -13.249 1.00 98.94 255 ILE A O 1
ATOM 1957 N N . VAL A 1 256 ? -1.652 1.816 -11.471 1.00 98.94 256 VAL A N 1
ATOM 1958 C CA . VAL A 1 256 ? -2.541 1.238 -10.456 1.00 98.94 256 VAL A CA 1
ATOM 1959 C C . VAL A 1 256 ? -3.091 2.363 -9.587 1.00 98.94 256 VAL A C 1
ATOM 1961 O O . VAL A 1 256 ? -2.331 3.116 -8.981 1.00 98.94 256 VAL A O 1
ATOM 1964 N N . CYS A 1 257 ? -4.416 2.503 -9.580 1.00 98.81 257 CYS A N 1
ATOM 1965 C CA . CYS A 1 257 ? -5.117 3.565 -8.865 1.00 98.81 257 CYS A CA 1
ATOM 1966 C C . CYS A 1 257 ? -5.280 3.266 -7.359 1.00 98.81 257 CYS A C 1
ATOM 1968 O O . CYS A 1 257 ? -5.134 2.116 -6.938 1.00 98.81 257 CYS A O 1
ATOM 1970 N N . PRO A 1 258 ? -5.654 4.281 -6.556 1.00 98.56 258 PRO A N 1
ATOM 1971 C CA . PRO A 1 258 ? -5.777 4.146 -5.107 1.00 98.56 258 PRO A CA 1
ATOM 1972 C C . PRO A 1 258 ? -6.757 3.053 -4.678 1.00 98.56 258 PRO A C 1
ATOM 1974 O O . PRO A 1 258 ? -7.883 2.991 -5.182 1.00 98.56 258 PRO A O 1
ATOM 1977 N N . GLY A 1 259 ? -6.371 2.253 -3.682 1.00 96.56 259 GLY A N 1
ATOM 1978 C CA . GLY A 1 259 ? -7.244 1.245 -3.073 1.00 96.56 259 GLY A CA 1
ATOM 1979 C C . GLY A 1 259 ? -7.307 -0.088 -3.811 1.00 96.56 259 GLY A C 1
ATOM 1980 O O . GLY A 1 259 ? -8.096 -0.938 -3.414 1.00 96.56 259 GLY A O 1
ATOM 1981 N N . VAL A 1 260 ? -6.538 -0.260 -4.888 1.00 98.75 260 VAL A N 1
ATOM 1982 C CA . VAL A 1 260 ? -6.601 -1.461 -5.725 1.00 98.75 260 VAL A CA 1
ATOM 1983 C C . VAL A 1 260 ? -5.808 -2.617 -5.117 1.00 98.75 260 VAL A C 1
ATOM 1985 O O . VAL A 1 260 ? -4.639 -2.474 -4.751 1.00 98.75 260 VAL A O 1
ATOM 1988 N N . THR A 1 261 ? -6.433 -3.793 -5.122 1.00 98.81 261 THR A N 1
ATOM 1989 C CA . THR A 1 261 ? -5.796 -5.093 -4.897 1.00 98.81 261 THR A CA 1
ATOM 1990 C C . THR A 1 261 ? -5.705 -5.887 -6.203 1.00 98.81 261 THR A C 1
ATOM 1992 O O . THR A 1 261 ? -6.696 -6.058 -6.914 1.00 98.81 261 THR A O 1
ATOM 1995 N N . ILE A 1 262 ? -4.517 -6.399 -6.527 1.00 98.88 262 ILE A N 1
ATOM 1996 C CA . ILE A 1 262 ? -4.285 -7.303 -7.661 1.00 98.88 262 ILE A CA 1
ATOM 1997 C C . ILE A 1 262 ? -3.963 -8.688 -7.107 1.00 98.88 262 ILE A C 1
ATOM 1999 O O . ILE A 1 262 ? -2.959 -8.854 -6.419 1.00 98.88 262 ILE A O 1
ATOM 2003 N N . GLY A 1 263 ? -4.818 -9.672 -7.389 1.00 98.69 263 GLY A N 1
ATOM 2004 C CA . GLY A 1 263 ? -4.637 -11.049 -6.931 1.00 98.69 263 GLY A CA 1
ATOM 2005 C C . GLY A 1 263 ? -3.409 -11.735 -7.536 1.00 98.69 263 GLY A C 1
ATOM 2006 O O . GLY A 1 263 ? -2.902 -11.323 -8.577 1.00 98.69 263 GLY A O 1
ATOM 2007 N N . ALA A 1 264 ? -2.943 -12.797 -6.876 1.00 98.56 264 ALA A N 1
ATOM 2008 C CA . ALA A 1 264 ? -1.744 -13.536 -7.270 1.00 98.56 264 ALA A CA 1
ATOM 2009 C C . ALA A 1 264 ? -1.813 -14.091 -8.706 1.00 98.56 264 ALA A C 1
ATOM 2011 O O . ALA A 1 264 ? -2.895 -14.327 -9.246 1.00 98.56 264 ALA A O 1
ATOM 2012 N N . ASN A 1 265 ? -0.646 -14.308 -9.320 1.00 98.62 265 ASN A N 1
ATOM 2013 C CA . ASN A 1 265 ? -0.465 -14.815 -10.692 1.00 98.62 265 ASN A CA 1
ATOM 2014 C C . ASN A 1 265 ? -1.055 -13.937 -11.812 1.00 98.62 265 ASN A C 1
ATOM 2016 O O . ASN A 1 265 ? -0.979 -14.300 -12.988 1.00 98.62 265 ASN A O 1
ATOM 2020 N N . THR A 1 266 ? -1.663 -12.795 -11.486 1.00 98.81 266 THR A N 1
ATOM 2021 C CA . THR A 1 266 ? -2.347 -11.958 -12.472 1.00 98.81 266 THR A CA 1
ATOM 2022 C C . THR A 1 266 ? -1.366 -11.212 -13.367 1.00 98.81 266 THR A C 1
ATOM 2024 O O . THR A 1 266 ? -0.369 -10.647 -12.920 1.00 98.81 266 THR A O 1
ATOM 2027 N N . VAL A 1 267 ? -1.684 -11.168 -14.660 1.00 98.88 267 VAL A N 1
ATOM 2028 C CA . VAL A 1 267 ? -0.921 -10.436 -15.673 1.00 98.88 267 VAL A CA 1
ATOM 2029 C C . VAL A 1 267 ? -1.691 -9.193 -16.093 1.00 98.88 267 VAL A C 1
ATOM 2031 O O . VAL A 1 267 ? -2.806 -9.281 -16.608 1.00 98.88 267 VAL A O 1
ATOM 2034 N N . VAL A 1 268 ? -1.072 -8.027 -15.948 1.00 98.94 268 VAL A N 1
ATOM 2035 C CA . VAL A 1 268 ? -1.615 -6.748 -16.407 1.00 98.94 268 VAL A CA 1
ATOM 2036 C C . VAL A 1 268 ? -0.830 -6.278 -17.625 1.00 98.94 268 VAL A C 1
ATOM 2038 O O . VAL A 1 268 ? 0.370 -6.025 -17.548 1.00 98.94 268 VAL A O 1
ATOM 2041 N N . GLY A 1 269 ? -1.495 -6.156 -18.773 1.00 98.69 269 GLY A N 1
ATOM 2042 C CA . GLY A 1 269 ? -0.845 -5.731 -20.014 1.00 98.69 269 GLY A CA 1
ATOM 2043 C C . GLY A 1 269 ? -0.307 -4.299 -19.950 1.00 98.69 269 GLY A C 1
ATOM 2044 O O . GLY A 1 269 ? -0.838 -3.451 -19.233 1.00 98.69 269 GLY A O 1
ATOM 2045 N N . ALA A 1 270 ? 0.729 -4.022 -20.743 1.00 98.75 270 ALA A N 1
ATOM 2046 C CA . ALA A 1 270 ? 1.373 -2.711 -20.817 1.00 98.75 270 ALA A CA 1
ATOM 2047 C C . ALA A 1 270 ? 0.378 -1.565 -21.093 1.00 98.75 270 ALA A C 1
ATOM 2049 O O . ALA A 1 270 ? -0.579 -1.729 -21.852 1.00 98.75 270 ALA A O 1
ATOM 2050 N N . GLY A 1 271 ? 0.617 -0.404 -20.475 1.00 98.56 271 GLY A N 1
ATOM 2051 C CA . GLY A 1 271 ? -0.207 0.803 -20.622 1.00 98.56 271 GLY A CA 1
ATOM 2052 C C . GLY A 1 271 ? -1.611 0.725 -20.009 1.00 98.56 271 GLY A C 1
ATOM 2053 O O . GLY A 1 271 ? -2.430 1.612 -20.251 1.00 98.56 271 GLY A O 1
ATOM 2054 N N . SER A 1 272 ? -1.923 -0.329 -19.250 1.00 98.88 272 SER A N 1
ATOM 2055 C CA . SER A 1 272 ? -3.239 -0.468 -18.621 1.00 98.88 272 SER A CA 1
ATOM 2056 C C . SER A 1 272 ? -3.410 0.475 -17.430 1.00 98.88 272 SER A C 1
ATOM 2058 O O . SER A 1 272 ? -2.457 0.747 -16.704 1.00 98.88 272 SER A O 1
ATOM 2060 N N . VAL A 1 273 ? -4.647 0.920 -17.194 1.00 98.94 273 VAL A N 1
ATOM 2061 C CA . VAL A 1 273 ? -5.018 1.736 -16.026 1.00 98.94 273 VAL A CA 1
ATOM 2062 C C . VAL A 1 273 ? -5.971 0.933 -15.150 1.00 98.94 273 VAL A C 1
ATOM 2064 O O . VAL A 1 273 ? -7.147 0.756 -15.482 1.00 98.94 273 VAL A O 1
ATOM 2067 N N . VAL A 1 274 ? -5.454 0.407 -14.046 1.00 98.88 274 VAL A N 1
ATOM 2068 C CA . VAL A 1 274 ? -6.179 -0.466 -13.123 1.00 98.88 274 VAL A CA 1
ATOM 2069 C C . VAL A 1 274 ? -6.930 0.394 -12.113 1.00 98.88 274 VAL A C 1
ATOM 2071 O O . VAL A 1 274 ? -6.341 0.943 -11.188 1.00 98.88 274 VAL A O 1
ATOM 2074 N N . THR A 1 275 ? -8.242 0.533 -12.314 1.00 98.50 275 THR A N 1
ATOM 2075 C CA . THR A 1 275 ? -9.123 1.384 -11.490 1.00 98.50 275 THR A CA 1
ATOM 2076 C C . THR A 1 275 ? -9.975 0.613 -10.481 1.00 98.50 275 THR A C 1
ATOM 2078 O O . THR A 1 275 ? -10.755 1.221 -9.749 1.00 98.50 275 THR A O 1
ATOM 2081 N N . ARG A 1 276 ? -9.891 -0.720 -10.486 1.00 97.88 276 ARG A N 1
ATOM 2082 C CA . ARG A 1 276 ? -10.630 -1.644 -9.616 1.00 97.88 276 ARG A CA 1
ATOM 2083 C C . ARG A 1 276 ? -9.788 -2.887 -9.383 1.00 97.88 276 ARG A C 1
ATOM 2085 O O . ARG A 1 276 ? -8.925 -3.184 -10.209 1.00 97.88 276 ARG A O 1
ATOM 2092 N N . ASP A 1 277 ? -10.111 -3.611 -8.322 1.00 98.75 277 ASP A N 1
ATOM 2093 C CA . ASP A 1 277 ? -9.464 -4.874 -7.995 1.00 98.75 277 ASP A CA 1
ATOM 2094 C C . ASP A 1 277 ? -9.500 -5.855 -9.164 1.00 98.75 277 ASP A C 1
ATOM 2096 O O . ASP A 1 277 ? -10.475 -5.936 -9.924 1.00 98.75 277 ASP A O 1
ATOM 2100 N N . LEU A 1 278 ? -8.413 -6.607 -9.288 1.00 98.44 278 LEU A N 1
ATOM 2101 C CA . LEU A 1 278 ? -8.293 -7.708 -10.227 1.00 98.44 278 LEU A CA 1
ATOM 2102 C C . LEU A 1 278 ? -8.207 -9.010 -9.427 1.00 98.44 278 LEU A C 1
ATOM 2104 O O . LEU A 1 278 ? -7.403 -9.085 -8.495 1.00 98.44 278 LEU A O 1
ATOM 2108 N N . PRO A 1 279 ? -9.002 -10.037 -9.775 1.00 98.44 279 PRO A N 1
ATOM 2109 C CA . PRO A 1 279 ? -8.891 -11.341 -9.132 1.00 98.44 279 PRO A CA 1
ATOM 2110 C C . PRO A 1 279 ? -7.518 -11.971 -9.409 1.00 98.44 279 PRO A C 1
ATOM 2112 O O . PRO A 1 279 ? -6.737 -11.454 -10.208 1.00 98.44 279 PRO A O 1
ATOM 2115 N N . ALA A 1 280 ? -7.221 -13.081 -8.738 1.00 98.56 280 ALA A N 1
ATOM 2116 C CA . ALA A 1 280 ? -6.062 -13.911 -9.054 1.00 98.56 280 ALA A CA 1
ATOM 2117 C C . ALA A 1 280 ? -6.249 -14.647 -10.392 1.00 98.56 280 ALA A C 1
ATOM 2119 O O . ALA A 1 280 ? -7.377 -14.804 -10.864 1.00 98.56 280 ALA A O 1
ATOM 2120 N N . ASP A 1 281 ? -5.144 -15.119 -10.968 1.00 98.38 281 ASP A N 1
ATOM 2121 C CA . ASP A 1 281 ? -5.112 -16.021 -12.128 1.00 98.38 281 ASP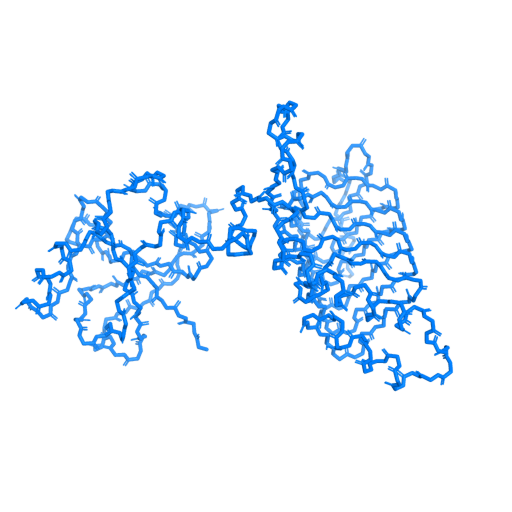 A CA 1
ATOM 2122 C C . ASP A 1 281 ? -5.769 -15.471 -13.408 1.00 98.38 281 ASP A C 1
ATOM 2124 O O . ASP A 1 281 ? -6.235 -16.234 -14.259 1.00 98.38 281 ASP A O 1
ATOM 2128 N N . VAL A 1 282 ? -5.776 -14.147 -13.600 1.00 98.69 282 VAL A N 1
ATOM 2129 C CA . VAL A 1 282 ? -6.348 -13.516 -14.801 1.00 98.69 282 VAL A CA 1
ATOM 2130 C C . VAL A 1 282 ? -5.334 -12.724 -15.613 1.00 98.69 282 VAL A C 1
ATOM 2132 O O . VAL A 1 282 ? -4.290 -12.289 -15.138 1.00 98.69 282 VAL A O 1
ATOM 2135 N N . VAL A 1 283 ? -5.677 -12.489 -16.875 1.00 98.81 283 VAL A N 1
ATOM 2136 C CA . VAL A 1 283 ? -5.030 -11.496 -17.727 1.00 98.81 283 VAL A CA 1
ATOM 2137 C C . VAL A 1 283 ? -5.969 -10.309 -17.882 1.00 98.81 283 VAL A C 1
ATOM 2139 O O . VAL A 1 283 ? -7.099 -10.466 -18.353 1.00 98.81 283 VAL A O 1
ATOM 2142 N N . ALA A 1 284 ? -5.497 -9.117 -17.522 1.00 98.81 284 ALA A N 1
ATOM 2143 C CA . ALA A 1 284 ? -6.237 -7.869 -17.643 1.00 98.81 284 ALA A CA 1
ATOM 2144 C C . ALA A 1 284 ? -5.497 -6.860 -18.526 1.00 98.81 284 ALA A C 1
ATOM 2146 O O . ALA A 1 284 ? -4.279 -6.715 -18.439 1.00 98.81 284 ALA A O 1
ATOM 2147 N N . VAL A 1 285 ? -6.228 -6.143 -19.381 1.00 98.75 285 VAL A N 1
ATOM 2148 C CA . VAL A 1 285 ? -5.659 -5.109 -20.261 1.00 98.75 285 VAL A CA 1
ATOM 2149 C C . VAL A 1 285 ? -6.591 -3.906 -20.400 1.00 98.75 285 VAL A C 1
ATOM 2151 O O . VAL A 1 285 ? -7.804 -4.030 -20.228 1.00 98.75 285 VAL A O 1
ATOM 2154 N N . GLY A 1 286 ? -6.033 -2.752 -20.768 1.00 98.50 286 GLY A N 1
ATOM 2155 C CA . GLY A 1 286 ? -6.779 -1.585 -21.244 1.00 98.50 286 GLY A CA 1
ATOM 2156 C C . GLY A 1 286 ? -6.858 -0.417 -20.260 1.00 98.50 286 GLY A C 1
ATOM 2157 O O . GLY A 1 286 ? -6.382 -0.480 -19.129 1.00 98.50 286 GLY A O 1
ATOM 2158 N N . ASN A 1 287 ? -7.477 0.674 -20.714 1.00 98.06 287 ASN A N 1
ATOM 2159 C CA . ASN A 1 287 ? -7.786 1.852 -19.909 1.00 98.06 287 ASN A CA 1
ATOM 2160 C C . ASN A 1 287 ? -9.292 2.162 -20.029 1.00 98.06 287 ASN A C 1
ATOM 2162 O O . ASN A 1 287 ? -9.722 2.658 -21.072 1.00 98.06 287 ASN A O 1
ATOM 2166 N N . PRO A 1 288 ? -10.098 1.870 -18.995 1.00 98.31 288 PRO A N 1
ATOM 2167 C CA . PRO A 1 288 ? -9.721 1.172 -17.760 1.00 98.31 288 PRO A CA 1
ATOM 2168 C C . PRO A 1 288 ? -9.468 -0.332 -17.988 1.00 98.31 288 PRO A C 1
ATOM 2170 O O . PRO A 1 288 ? -10.063 -0.935 -18.882 1.00 98.31 288 PRO A O 1
ATOM 2173 N N . ALA A 1 289 ? -8.622 -0.945 -17.158 1.00 98.56 289 ALA A N 1
ATOM 2174 C CA . ALA A 1 289 ? -8.239 -2.350 -17.281 1.00 98.56 289 ALA A CA 1
ATOM 2175 C C . ALA A 1 289 ? -9.449 -3.278 -17.104 1.00 98.56 289 ALA A C 1
ATOM 2177 O O . ALA A 1 289 ? -10.300 -3.065 -16.231 1.00 98.56 289 ALA A O 1
ATOM 2178 N N . ARG A 1 290 ? -9.547 -4.307 -17.945 1.00 98.56 290 ARG A N 1
ATOM 2179 C CA . ARG A 1 290 ? -10.593 -5.334 -17.897 1.00 98.56 290 ARG A CA 1
ATOM 2180 C C . ARG A 1 290 ? -9.970 -6.708 -18.043 1.00 98.56 290 ARG A C 1
ATOM 2182 O O . ARG A 1 290 ? -9.060 -6.884 -18.850 1.00 98.56 290 ARG A O 1
ATOM 2189 N N . VAL A 1 291 ? -10.491 -7.667 -17.284 1.00 98.62 291 VAL A N 1
ATOM 2190 C CA . VAL A 1 291 ? -10.163 -9.084 -17.459 1.00 98.62 291 VAL A CA 1
ATOM 2191 C C . VAL A 1 291 ? -10.580 -9.513 -18.863 1.00 98.62 291 VAL A C 1
ATOM 2193 O O . VAL A 1 291 ? -11.707 -9.252 -19.282 1.00 98.62 291 VAL A O 1
ATOM 2196 N N . VAL A 1 292 ? -9.662 -10.147 -19.588 1.00 98.44 292 VAL A N 1
ATOM 2197 C CA . VAL A 1 292 ? -9.891 -10.634 -20.958 1.00 98.44 292 VAL A CA 1
ATOM 2198 C C . VAL A 1 292 ? -9.845 -12.152 -21.069 1.00 98.44 292 VAL A C 1
ATOM 2200 O O . VAL A 1 292 ? -10.415 -12.701 -22.008 1.00 98.44 292 VAL A O 1
ATOM 2203 N N . ARG A 1 293 ? -9.167 -12.829 -20.139 1.00 96.94 293 ARG A N 1
ATOM 2204 C CA . ARG A 1 293 ? -9.095 -14.293 -20.036 1.00 96.94 293 ARG A CA 1
ATOM 2205 C C . ARG A 1 293 ? -8.424 -14.700 -18.731 1.00 96.94 293 ARG A C 1
ATOM 2207 O O . ARG A 1 293 ? -7.757 -13.877 -18.107 1.00 96.94 293 ARG A O 1
ATOM 2214 N N . ASP A 1 294 ? -8.511 -15.980 -18.412 1.00 98.06 294 ASP A N 1
ATOM 2215 C CA . ASP A 1 294 ? -7.702 -16.596 -17.366 1.00 98.06 294 ASP A CA 1
ATOM 2216 C C . ASP A 1 294 ? -6.247 -16.785 -17.833 1.00 98.06 294 ASP A C 1
ATOM 2218 O O . ASP A 1 294 ? -5.932 -16.834 -19.037 1.00 98.06 294 ASP A O 1
ATOM 2222 N N . VAL A 1 295 ? -5.338 -16.887 -16.867 1.00 94.25 295 VAL A N 1
ATOM 2223 C CA . VAL A 1 295 ? -3.958 -17.318 -17.099 1.00 94.25 295 VAL A CA 1
ATOM 2224 C C . VAL A 1 295 ? -3.972 -18.801 -17.510 1.00 94.25 295 VAL A C 1
ATOM 2226 O O . VAL A 1 295 ? -4.729 -19.590 -16.939 1.00 94.25 295 VAL A O 1
ATOM 2229 N N . PRO A 1 296 ? -3.183 -19.218 -18.521 1.00 88.81 296 PRO A N 1
ATOM 2230 C CA . PRO A 1 296 ? -3.114 -20.622 -18.912 1.00 88.81 296 PRO A CA 1
ATOM 2231 C C . PRO A 1 296 ? -2.677 -21.499 -17.737 1.00 88.81 296 PRO A C 1
ATOM 2233 O O . PRO A 1 296 ? -1.709 -21.177 -17.049 1.00 88.81 296 PRO A O 1
ATOM 2236 N N . ARG A 1 297 ? -3.361 -22.628 -17.539 1.00 82.94 297 ARG A N 1
ATOM 2237 C CA . ARG A 1 297 ? -2.892 -23.661 -16.610 1.00 82.94 297 ARG A CA 1
ATOM 2238 C C . ARG A 1 297 ? -1.683 -24.361 -17.231 1.00 82.94 297 ARG A C 1
ATOM 2240 O O . ARG A 1 297 ? -1.714 -24.663 -18.426 1.00 82.94 297 ARG A O 1
ATOM 2247 N N . SER A 1 298 ? -0.634 -24.547 -16.432 1.00 71.25 298 SER A N 1
ATOM 2248 C CA . SER A 1 298 ? 0.531 -25.362 -16.802 1.00 71.25 298 SER A CA 1
ATOM 2249 C C . SER A 1 298 ? 0.228 -26.853 -16.715 1.00 71.25 298 SER A C 1
ATOM 2251 O O . SER A 1 298 ? -0.721 -27.225 -15.984 1.00 71.25 298 SER A O 1
#

Foldseek 3Di:
DFKKKAKDFPVQLVVCVVVQWRFAAAAPHGCVRVQWHWIATPLCVVVSCCVRPNQAHDFQGMKMFTFDPVQQVPFDWDFAAPDVPHHTTIITRDIGGNRRGPDIGRPDRPVNDDLLRCLQSQHKHFCPDPVLVVLQVQLVVLLVCLQPDDPVCPVVNVVSLVVNAQADEACEEAHDNEAERRRNLEHAYHNEYHYYQEYEHPSYHEYHYELEYHEYNEYEDFKDDDPDPPCVVSRIIGGAYEAEEYCEYEYACEYEDHNEYEAYVEYEYHNEYDPHYHYYQFYWYDDPIDTDGGHDDD

Radius of gyration: 22.08 Å; chains: 1; bounding box: 57×50×60 Å

Sequence (298 aa):
MIELLHITERSLWESAEAAGTYAMSTRGKTLQEVGFVHCSFPHQVRAVAELLYGTDPAPGELVLLVIDPRRLDGVPVRVEEAVPGGERFPHLYGPLPVSAVTEVRAWPRPEERSQKERMLAGDLYLADDPELAADALRAGELAERYNASSVTDQPARQALLRELLGEVGEDVVVRPPLSVDYGQYVSIGARTFVNCGAVLLDVAPIRIGEDVQIGPNVQLLTPTHPLAPEPRRAKWEAAKPITIGDNVWLGGGVIVCPGVTIGANTVVGAGSVVTRDLPADVVAVGNPARVVRDVPRS

Secondary structure (DSSP, 8-state):
-PPEEEEEEHHHHHHHHHHTEE-EEETTEEHHHHSSEE-B-TTTHHHHHHHHH-S-PPTT-EEEEEE-GGGSTT--EEEEESSTTS-EEEEESSPEEGGGEEEEEEPPPTTTS-HHHHHHHT--EETT-HHHHHHHHHHHHHHHHHHHS-TT-HHHHHHHHHHHSSEE-TT-EEPSPEEESSSTTEEE-TT-EE-TTEEEE-SS-EEE-SS-EE-TT-EEE-EE--SSHHHHHTTEEEE--EEE-TT-EE-TT-EE-TT-EE-TT-EE-TT-EE-S-B-TTEEEETTTTEEEEEPPP-

pLDDT: mean 93.24, std 8.38, range [52.12, 98.94]